Protein AF-A0A971MTK8-F1 (afdb_monomer_lite)

Radius of gyration: 24.37 Å; chains: 1; bounding box: 61×50×58 Å

Sequence (197 aa):
MFGLDNLFRSRAPSGQEVAGELHKILGDKPFEPPEWLNFDFESFLALTRDPVLIIMIIALLLGVYLLFKRLAPYLRYESSRSDHYSKAALKSSALASCNITKLFNLALDQAGTGEFGQAIILLHKATVEYITTKVITSSAGKKYSNNDFKRKLKPESDLYHPFILIARYAEIAGFSNITLSQWEFDKALDAFKTHFL

Secondary structure (DSSP, 8-state):
---GGGS---PPPPHHHHHHHHHHHH-S------GGG---HHHHHHHTTSHHHHHHHHHHHHHHHHHHHHHTTTS----------SSHHHHHHHHHHHHHHHHHHHHHHHHHTT-HHHHHHHHHHHHHHHIIIIIS---TT----HHHHHHHS-TTSTTHHHHHHHHHHHHHHHH-SPPPPHHHHHHHHHHHHHHH-

Foldseek 3Di:
DDDPPPPPPPDDDDPVNVVVVVCVVVDPDPPPPPPVVPPPVVVVVVQVVDVVSVVVVVVVVVVVVVVCVVCVVVVDDDDDDDDDPPPVLVVVLVVLVVVLVVLQVVLVVCVVVVNLLVSLLSLLVSLVSQCCNPPDVDDPPDDDDLVNVLVSQDPPHPSNVLNCLSVVSNCCSPPHPDDDGPVSSVSNSVSSVVPRD

pLDDT: mean 71.22, std 18.42, range [31.98, 96.31]

Structure (mmCIF, N/CA/C/O backbone):
data_AF-A0A971MTK8-F1
#
_entry.id   AF-A0A971MTK8-F1
#
loop_
_atom_site.group_PDB
_atom_site.id
_atom_site.type_symbol
_atom_site.label_atom_id
_atom_site.label_alt_id
_atom_site.label_comp_id
_atom_site.label_asym_id
_atom_site.label_entity_id
_atom_site.label_seq_id
_atom_site.pdbx_PDB_ins_code
_atom_site.Cartn_x
_atom_site.Cartn_y
_atom_site.Cartn_z
_atom_site.occupancy
_atom_site.B_iso_or_equiv
_atom_site.auth_seq_id
_atom_site.auth_comp_id
_atom_site.auth_asym_id
_atom_site.auth_atom_id
_atom_site.pdbx_PDB_model_num
ATOM 1 N N . MET A 1 1 ? 13.302 25.331 17.166 1.00 37.16 1 MET A N 1
ATOM 2 C CA . MET A 1 1 ? 13.413 25.277 15.695 1.00 37.16 1 MET A CA 1
ATOM 3 C C . MET A 1 1 ? 14.713 24.543 15.379 1.00 37.16 1 MET A C 1
ATOM 5 O O . MET A 1 1 ? 15.750 25.171 15.245 1.00 37.16 1 MET A O 1
ATOM 9 N N . PHE A 1 2 ? 14.690 23.208 15.432 1.00 34.69 2 PHE A N 1
ATOM 10 C CA . PHE A 1 2 ? 15.858 22.363 15.158 1.00 34.69 2 PHE A CA 1
ATOM 11 C C . PHE A 1 2 ? 15.625 21.661 13.823 1.00 34.69 2 PHE A C 1
ATOM 13 O O . PHE A 1 2 ? 14.566 21.072 13.615 1.00 34.69 2 PHE A O 1
ATOM 20 N N . GLY A 1 3 ? 16.581 21.826 12.909 1.00 33.38 3 GLY A N 1
ATOM 21 C CA . GLY A 1 3 ? 16.474 21.434 11.510 1.00 33.38 3 GLY A CA 1
ATOM 22 C C . GLY A 1 3 ? 16.278 19.933 11.330 1.00 33.38 3 GLY A C 1
ATOM 23 O O . GLY A 1 3 ? 17.130 19.131 11.709 1.00 33.38 3 GLY A O 1
ATOM 24 N N . LEU A 1 4 ? 15.163 19.581 10.691 1.00 39.69 4 LEU A N 1
ATOM 25 C CA . LEU A 1 4 ? 14.856 18.241 10.181 1.00 39.69 4 LEU A CA 1
ATOM 26 C C . LEU A 1 4 ? 15.673 17.884 8.922 1.00 39.69 4 LEU A C 1
ATOM 28 O O . LEU A 1 4 ? 15.582 16.764 8.424 1.00 39.69 4 LEU A O 1
ATOM 32 N N . ASP A 1 5 ? 16.510 18.801 8.436 1.00 39.50 5 ASP A N 1
ATOM 33 C CA . ASP A 1 5 ? 17.175 18.694 7.133 1.00 39.50 5 ASP A CA 1
ATOM 34 C C . ASP A 1 5 ? 18.378 17.733 7.114 1.00 39.50 5 ASP A C 1
ATOM 36 O O . ASP A 1 5 ? 18.834 17.334 6.043 1.00 39.50 5 ASP A O 1
ATOM 40 N N . ASN A 1 6 ? 18.874 17.303 8.280 1.00 39.44 6 ASN A N 1
ATOM 41 C CA . ASN A 1 6 ? 20.102 16.501 8.379 1.00 39.44 6 ASN A CA 1
ATOM 42 C C . ASN A 1 6 ? 19.896 15.009 8.685 1.00 39.44 6 ASN A C 1
ATOM 44 O O . ASN A 1 6 ? 20.867 14.257 8.657 1.00 39.44 6 ASN A O 1
ATOM 48 N N . LEU A 1 7 ? 18.667 14.546 8.935 1.00 44.44 7 LEU A N 1
ATOM 49 C CA . LEU A 1 7 ? 18.421 13.144 9.317 1.00 44.44 7 LEU A CA 1
ATOM 50 C C . LEU A 1 7 ? 18.159 12.196 8.133 1.00 44.44 7 LEU A C 1
ATOM 52 O O . LEU A 1 7 ? 18.100 10.985 8.330 1.00 44.44 7 LEU A O 1
ATOM 56 N N . PHE A 1 8 ? 18.028 12.712 6.903 1.00 48.62 8 PHE A N 1
ATOM 57 C CA . PHE A 1 8 ? 17.538 11.917 5.763 1.00 48.62 8 PHE A CA 1
ATOM 58 C C . PHE A 1 8 ? 18.373 11.990 4.479 1.00 48.62 8 PHE A C 1
ATOM 60 O O . PHE A 1 8 ? 17.937 11.510 3.434 1.00 48.62 8 PHE A O 1
ATOM 67 N N . ARG A 1 9 ? 19.612 12.490 4.541 1.00 40.06 9 ARG A N 1
ATOM 68 C CA . ARG A 1 9 ? 20.610 12.196 3.500 1.00 40.06 9 ARG A CA 1
ATOM 69 C C . ARG A 1 9 ? 21.312 10.878 3.824 1.00 40.06 9 ARG A C 1
ATOM 71 O O . ARG A 1 9 ? 22.482 10.866 4.191 1.00 40.06 9 ARG A O 1
ATOM 78 N N . SER A 1 10 ? 20.617 9.752 3.658 1.00 53.34 10 SER A N 1
ATOM 79 C CA . SER A 1 10 ? 21.324 8.481 3.485 1.00 53.34 10 SER A CA 1
ATOM 80 C C . SER A 1 10 ? 22.010 8.543 2.122 1.00 53.34 10 SER A C 1
ATOM 82 O O . SER A 1 10 ? 21.358 8.427 1.081 1.00 53.34 10 SER A O 1
ATOM 84 N N . ARG A 1 11 ? 23.314 8.830 2.125 1.00 53.91 11 ARG A N 1
ATOM 85 C CA . ARG A 1 11 ? 24.176 8.712 0.947 1.00 53.91 11 ARG A CA 1
ATOM 86 C C . ARG A 1 11 ? 23.908 7.343 0.313 1.00 53.91 11 ARG A C 1
ATOM 88 O O . ARG A 1 11 ? 23.812 6.357 1.040 1.00 53.91 11 ARG A O 1
ATOM 95 N N . ALA A 1 12 ? 23.730 7.293 -1.009 1.00 54.22 12 ALA A N 1
ATOM 96 C CA . ALA A 1 12 ? 23.629 6.014 -1.705 1.00 54.22 12 ALA A CA 1
ATOM 97 C C . ALA A 1 12 ? 24.837 5.154 -1.295 1.00 54.22 12 ALA A C 1
ATOM 99 O O . ALA A 1 12 ? 25.953 5.693 -1.300 1.00 54.22 12 ALA A O 1
ATOM 100 N N . PRO A 1 13 ? 24.625 3.890 -0.888 1.00 57.06 13 PRO A N 1
ATOM 101 C CA . PRO A 1 13 ? 25.708 3.068 -0.388 1.00 57.06 13 PRO A CA 1
ATOM 102 C C . PRO A 1 13 ? 26.775 2.952 -1.469 1.00 57.06 13 PRO A C 1
ATOM 104 O O . PRO A 1 13 ? 26.485 2.746 -2.651 1.00 57.06 13 PRO A O 1
ATOM 107 N N . SER A 1 14 ? 28.018 3.158 -1.065 1.00 64.94 14 SER A N 1
ATOM 108 C CA . SER A 1 14 ? 29.159 2.994 -1.951 1.00 64.94 14 SER A CA 1
ATOM 109 C C . SER A 1 14 ? 29.284 1.527 -2.369 1.00 64.94 14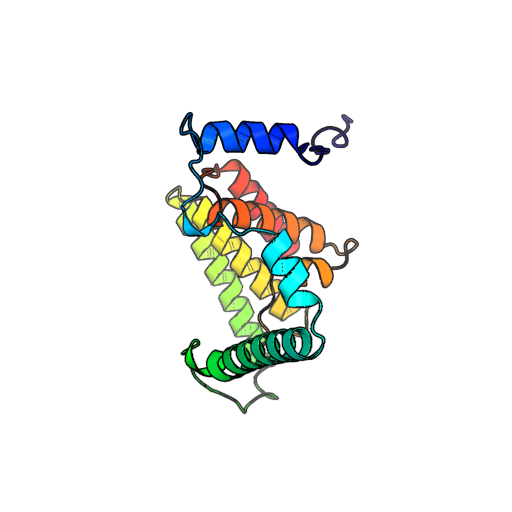 SER A C 1
ATOM 111 O O . SER A 1 14 ? 28.877 0.621 -1.640 1.00 64.94 14 SER A O 1
ATOM 113 N N . GLY A 1 15 ? 29.891 1.265 -3.529 1.00 59.12 15 GLY A N 1
ATOM 114 C CA . GLY A 1 15 ? 30.122 -0.113 -3.982 1.00 59.12 15 GLY A CA 1
ATOM 115 C C . GLY A 1 15 ? 30.890 -0.968 -2.962 1.00 59.12 15 GLY A C 1
ATOM 116 O O . GLY A 1 15 ? 30.685 -2.174 -2.903 1.00 59.12 15 GLY A O 1
ATOM 117 N N . GLN A 1 16 ? 31.707 -0.342 -2.108 1.00 60.03 16 GLN A N 1
ATOM 118 C CA . GLN A 1 16 ? 32.425 -1.008 -1.019 1.00 60.03 16 GLN A CA 1
ATOM 119 C C . GLN A 1 16 ? 31.511 -1.414 0.147 1.00 60.03 16 GLN A C 1
ATOM 121 O O . GLN A 1 16 ? 31.683 -2.498 0.696 1.00 60.03 16 GLN A O 1
ATOM 126 N N . GLU A 1 17 ? 30.515 -0.597 0.501 1.00 68.56 17 GLU A N 1
ATOM 127 C CA . GLU A 1 17 ? 29.524 -0.942 1.535 1.00 68.56 17 GLU A CA 1
ATOM 128 C C . GLU A 1 17 ? 28.622 -2.092 1.074 1.00 68.56 17 GLU A C 1
ATOM 130 O O . GLU A 1 17 ? 28.343 -3.007 1.845 1.00 68.56 17 GLU A O 1
ATOM 135 N N . VAL A 1 18 ? 28.239 -2.094 -0.207 1.00 67.19 18 VAL A N 1
ATOM 136 C CA . VAL A 1 18 ? 27.478 -3.196 -0.815 1.00 67.19 18 VAL A CA 1
ATOM 137 C C . VAL A 1 18 ? 28.310 -4.478 -0.852 1.00 67.19 18 VAL A C 1
ATOM 139 O O . VAL A 1 18 ? 27.803 -5.542 -0.506 1.00 67.19 18 VAL A O 1
ATOM 142 N N . ALA A 1 19 ? 29.593 -4.388 -1.218 1.00 62.72 19 ALA A N 1
ATOM 143 C CA . ALA A 1 19 ? 30.498 -5.534 -1.222 1.00 62.72 19 ALA A CA 1
ATOM 144 C C . ALA A 1 19 ? 30.707 -6.113 0.187 1.00 62.72 19 ALA A C 1
ATOM 146 O O . ALA A 1 19 ? 30.700 -7.330 0.347 1.00 62.72 19 ALA A O 1
ATOM 147 N N . GLY A 1 20 ? 30.835 -5.263 1.212 1.00 68.56 20 GLY A N 1
ATOM 148 C CA . GLY A 1 20 ? 30.977 -5.696 2.604 1.00 68.56 20 GLY A CA 1
ATOM 149 C C . GLY A 1 20 ? 29.724 -6.375 3.164 1.00 68.56 20 GLY A C 1
ATOM 150 O O . GLY A 1 20 ? 29.830 -7.398 3.837 1.00 68.56 20 GLY A O 1
ATOM 151 N N . GLU A 1 21 ? 28.533 -5.855 2.856 1.00 65.25 21 GLU A N 1
ATOM 1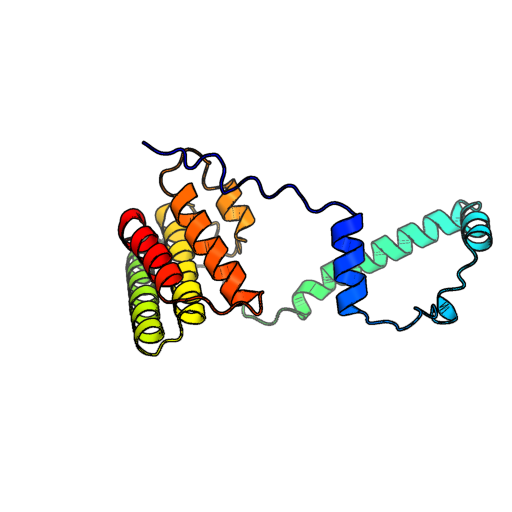52 C CA . GLU A 1 21 ? 27.264 -6.503 3.224 1.00 65.25 21 GLU A CA 1
ATOM 153 C C . GLU A 1 21 ? 27.052 -7.819 2.462 1.00 65.25 21 GLU A C 1
ATOM 155 O O . GLU A 1 21 ? 26.665 -8.820 3.063 1.00 65.25 21 GLU A O 1
ATOM 160 N N . LEU A 1 22 ? 27.400 -7.876 1.172 1.00 61.03 22 LEU A N 1
ATOM 161 C CA . LEU A 1 22 ? 27.395 -9.126 0.405 1.00 61.03 22 LEU A CA 1
ATOM 162 C C . LEU A 1 22 ? 28.342 -10.164 1.015 1.00 61.03 22 LEU A C 1
ATOM 164 O O . LEU A 1 22 ? 27.958 -11.321 1.160 1.00 61.03 22 LEU A O 1
ATOM 168 N N . HIS A 1 23 ? 29.540 -9.757 1.438 1.00 65.12 23 HIS A N 1
ATOM 169 C CA . HIS A 1 23 ? 30.513 -10.653 2.065 1.00 65.12 23 HIS A CA 1
ATOM 170 C C . HIS A 1 23 ? 30.018 -11.211 3.411 1.00 65.12 23 HIS A C 1
ATOM 172 O O . HIS A 1 23 ? 30.275 -12.371 3.730 1.00 65.12 23 HIS A O 1
ATOM 178 N N . LYS A 1 24 ? 29.256 -10.421 4.183 1.00 70.44 24 LYS A N 1
ATOM 179 C CA . LYS A 1 24 ? 28.576 -10.899 5.400 1.00 70.44 24 LYS A CA 1
ATOM 180 C C . LYS A 1 24 ? 27.459 -11.899 5.095 1.00 70.44 24 LYS A C 1
ATOM 182 O O . LYS A 1 24 ? 27.283 -12.846 5.854 1.00 70.44 24 LYS A O 1
ATOM 187 N N . ILE A 1 25 ? 26.702 -11.685 4.015 1.00 64.88 25 ILE A N 1
ATOM 188 C CA . ILE A 1 25 ? 25.579 -12.550 3.612 1.00 64.88 25 ILE A CA 1
ATOM 189 C C . ILE A 1 25 ? 26.079 -13.884 3.043 1.00 64.88 25 ILE A C 1
ATOM 191 O O . ILE A 1 25 ? 25.483 -14.927 3.303 1.00 64.88 25 ILE A O 1
ATOM 195 N N . LEU A 1 26 ? 27.163 -13.859 2.266 1.00 59.50 26 LEU A N 1
ATOM 196 C CA . LEU A 1 26 ? 27.721 -15.045 1.613 1.00 59.50 26 LEU A CA 1
ATOM 197 C C . LEU A 1 26 ? 28.562 -15.918 2.558 1.00 59.50 26 LEU A C 1
ATOM 199 O O . LEU A 1 26 ? 28.712 -17.114 2.290 1.00 59.50 26 LEU A O 1
ATOM 203 N N . GLY A 1 27 ? 29.056 -15.359 3.671 1.00 56.03 27 GLY A N 1
ATOM 204 C CA . GLY A 1 27 ? 30.033 -16.024 4.536 1.00 56.03 27 GLY A CA 1
ATOM 205 C C . GLY A 1 27 ? 31.334 -16.325 3.781 1.00 56.03 27 GLY A C 1
ATOM 206 O O . GLY A 1 27 ? 31.398 -16.175 2.564 1.00 56.03 27 GLY A O 1
ATOM 207 N N . ASP A 1 28 ? 32.384 -16.758 4.481 1.00 61.53 28 ASP A N 1
ATOM 208 C CA . ASP A 1 28 ? 33.689 -17.113 3.889 1.00 61.53 28 ASP A CA 1
ATOM 209 C C . ASP A 1 28 ? 33.632 -18.404 3.044 1.00 61.53 28 ASP A C 1
ATOM 211 O O . ASP A 1 28 ? 34.398 -19.347 3.238 1.00 61.53 28 ASP A O 1
ATOM 215 N N . LYS A 1 29 ? 32.693 -18.491 2.103 1.00 54.88 29 LYS A N 1
ATOM 216 C CA . LYS A 1 29 ? 32.725 -19.483 1.041 1.00 54.88 29 LYS A CA 1
ATOM 217 C C . LYS A 1 29 ? 33.410 -18.836 -0.154 1.00 54.88 29 LYS A C 1
ATOM 219 O O . LYS A 1 29 ? 32.835 -17.907 -0.727 1.00 54.88 29 LYS A O 1
ATOM 224 N N . PRO A 1 30 ? 34.615 -19.290 -0.548 1.00 54.94 30 PRO A N 1
ATOM 225 C CA . PRO A 1 30 ? 35.162 -18.887 -1.830 1.00 54.94 30 PRO A CA 1
ATOM 226 C C . PRO A 1 30 ? 34.121 -19.240 -2.893 1.00 54.94 30 PRO A C 1
ATOM 228 O O . PRO A 1 30 ? 33.641 -20.372 -2.961 1.00 54.94 30 PRO A O 1
ATOM 231 N N . PHE A 1 31 ? 33.696 -18.238 -3.659 1.00 56.56 31 PHE A N 1
ATOM 232 C CA . PHE A 1 31 ? 32.834 -18.458 -4.807 1.00 56.56 31 PHE A CA 1
ATOM 233 C C . PHE A 1 31 ? 33.645 -19.263 -5.819 1.00 56.56 31 PHE A C 1
ATOM 235 O O . PHE A 1 31 ? 34.480 -18.709 -6.529 1.00 56.56 31 PHE A O 1
ATOM 242 N N . GLU A 1 32 ? 33.441 -20.576 -5.838 1.00 55.41 32 GLU A N 1
ATOM 243 C CA . GLU A 1 32 ? 33.884 -21.425 -6.933 1.00 55.41 32 GLU A CA 1
ATOM 244 C C . GLU A 1 32 ? 32.865 -21.239 -8.063 1.00 55.41 32 GLU A C 1
ATOM 246 O O . GLU A 1 32 ? 31.720 -21.691 -7.928 1.00 55.41 32 GLU A O 1
ATOM 251 N N . PRO A 1 33 ? 33.207 -20.503 -9.140 1.00 57.06 33 PRO A N 1
ATOM 252 C CA . PRO A 1 33 ? 32.306 -20.374 -10.269 1.00 57.06 33 PRO A CA 1
ATOM 253 C C . PRO A 1 33 ? 32.023 -21.783 -10.797 1.00 57.06 33 PRO A C 1
ATOM 255 O O . PRO A 1 33 ? 32.957 -22.557 -11.014 1.00 57.06 33 PRO A O 1
ATOM 258 N N . PRO A 1 34 ? 30.751 -22.154 -10.989 1.00 59.78 34 PRO A N 1
ATOM 259 C CA . PRO A 1 34 ? 30.433 -23.470 -11.510 1.00 59.78 34 PRO A CA 1
ATOM 260 C C . PRO A 1 34 ? 31.022 -23.618 -12.921 1.00 59.78 34 PRO A C 1
ATOM 262 O O . PRO A 1 34 ? 31.053 -22.649 -13.675 1.00 59.78 34 PRO A O 1
ATOM 265 N N . GLU A 1 35 ? 31.484 -24.817 -13.290 1.00 56.84 35 GLU A N 1
ATOM 266 C CA . GLU A 1 35 ? 32.294 -25.067 -14.503 1.00 56.84 35 GLU A CA 1
ATOM 267 C C . GLU A 1 35 ? 31.682 -24.533 -15.814 1.00 56.84 35 GLU A C 1
ATOM 269 O O . GLU A 1 35 ? 32.407 -24.210 -16.751 1.00 56.84 35 GLU A O 1
ATOM 274 N N . TRP A 1 36 ? 30.357 -24.367 -15.880 1.00 59.97 36 TRP A N 1
ATOM 275 C CA . TRP A 1 36 ? 29.647 -23.771 -17.020 1.00 59.97 36 TRP A CA 1
ATOM 276 C C . TRP A 1 36 ? 29.855 -22.254 -17.180 1.00 59.97 36 TRP A C 1
ATOM 278 O O . TRP A 1 36 ? 29.488 -21.692 -18.210 1.00 59.97 36 TRP A O 1
ATOM 288 N N . LEU A 1 37 ? 30.427 -21.590 -16.173 1.00 51.03 37 LEU A N 1
ATOM 289 C CA . LEU A 1 37 ? 30.755 -20.163 -16.153 1.00 51.03 37 LEU A CA 1
ATOM 290 C C . LEU A 1 37 ? 32.211 -19.895 -16.578 1.00 51.03 37 LEU A C 1
ATOM 292 O O . LEU A 1 37 ? 32.596 -18.733 -16.694 1.00 51.03 37 LEU A O 1
ATOM 296 N N . ASN A 1 38 ? 32.988 -20.940 -16.912 1.00 55.28 38 ASN A N 1
ATOM 297 C CA . ASN A 1 38 ? 34.232 -20.836 -17.693 1.00 55.28 38 ASN A CA 1
ATOM 298 C C . ASN A 1 38 ? 33.911 -20.512 -19.160 1.00 55.28 38 ASN A C 1
ATOM 300 O O . ASN A 1 38 ? 34.264 -21.230 -20.095 1.00 55.28 38 ASN A O 1
ATOM 304 N N . PHE A 1 39 ? 33.163 -19.434 -19.351 1.00 56.94 39 PHE A N 1
ATOM 305 C CA . PHE A 1 39 ? 32.812 -18.914 -20.649 1.00 56.94 39 PHE A CA 1
ATOM 306 C C . PHE A 1 39 ? 33.991 -18.082 -21.136 1.00 56.94 39 PHE A C 1
ATOM 308 O O . PHE A 1 39 ? 34.242 -16.984 -20.639 1.00 56.94 39 PHE A O 1
ATOM 315 N N . ASP A 1 40 ? 34.746 -18.635 -22.077 1.00 64.12 40 ASP A N 1
ATOM 316 C CA . ASP A 1 40 ? 35.840 -17.919 -22.711 1.00 64.12 40 ASP A CA 1
ATOM 317 C C . ASP A 1 40 ? 35.273 -16.755 -23.537 1.00 64.12 40 ASP A C 1
ATOM 319 O O . ASP A 1 40 ? 34.686 -16.934 -24.609 1.00 64.12 40 ASP A O 1
ATOM 323 N N . PHE A 1 41 ? 35.395 -15.544 -22.993 1.00 58.66 4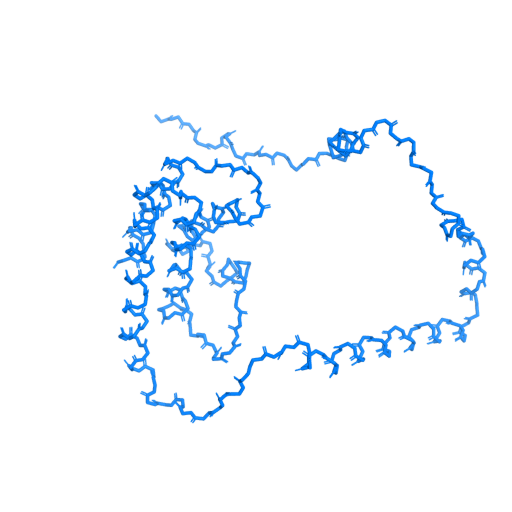1 PHE A N 1
ATOM 324 C CA . PHE A 1 41 ? 34.857 -14.329 -23.598 1.00 58.66 41 PHE A CA 1
ATOM 325 C C . PHE A 1 41 ? 35.487 -14.057 -24.973 1.00 58.66 41 PHE A C 1
ATOM 327 O O . PHE A 1 41 ? 34.833 -13.484 -25.844 1.00 58.66 41 PHE A O 1
ATOM 334 N N . GLU A 1 42 ? 36.712 -14.538 -25.203 1.00 64.56 42 GLU A N 1
ATOM 335 C CA . GLU A 1 42 ? 37.382 -14.479 -26.505 1.00 64.56 42 GLU A CA 1
ATOM 336 C C . GLU A 1 42 ? 36.697 -15.388 -27.533 1.00 64.56 42 GLU A C 1
ATOM 338 O O . GLU A 1 42 ? 36.417 -14.957 -28.653 1.00 64.56 42 GLU A O 1
ATOM 343 N N . SER A 1 43 ? 36.316 -16.608 -27.143 1.00 63.41 43 SER A N 1
ATOM 344 C CA . SER A 1 43 ? 35.513 -17.509 -27.980 1.00 63.41 43 SER A CA 1
ATOM 345 C C . SER A 1 43 ? 34.133 -16.924 -28.313 1.00 63.41 43 SER A C 1
ATOM 347 O O . SER A 1 43 ? 33.653 -17.063 -29.440 1.00 63.41 43 SER A O 1
ATOM 349 N N . PHE A 1 44 ? 33.503 -16.210 -27.375 1.00 62.62 44 PHE A N 1
ATOM 350 C CA . PHE A 1 44 ? 32.245 -15.497 -27.624 1.00 62.62 44 PHE A CA 1
ATOM 351 C C . PHE A 1 44 ? 32.414 -14.320 -28.588 1.00 62.62 44 PHE A C 1
ATOM 353 O O . PHE A 1 44 ? 31.648 -14.191 -29.543 1.00 62.62 44 PHE A O 1
ATOM 360 N N . LEU A 1 45 ? 33.442 -13.490 -28.392 1.00 62.25 45 LEU A N 1
ATOM 361 C CA . LEU A 1 45 ? 33.743 -12.373 -29.286 1.00 62.25 45 LEU A CA 1
ATOM 362 C C . LEU A 1 45 ? 34.102 -12.855 -30.698 1.00 62.25 45 LEU A C 1
ATOM 364 O O . LEU A 1 45 ? 33.654 -12.260 -31.682 1.00 62.25 45 LEU A O 1
ATOM 368 N N . ALA A 1 46 ? 34.831 -13.967 -30.813 1.00 63.31 46 ALA A N 1
ATOM 369 C CA . ALA A 1 46 ? 35.114 -14.619 -32.087 1.00 63.31 46 ALA A CA 1
ATOM 370 C C . ALA A 1 46 ? 33.834 -15.117 -32.781 1.00 63.31 46 ALA A C 1
ATOM 372 O O . ALA A 1 46 ? 33.677 -14.912 -33.984 1.00 63.31 46 ALA A O 1
ATOM 373 N N . LEU A 1 47 ? 32.884 -15.682 -32.026 1.00 56.81 47 LEU A N 1
ATOM 374 C CA . LEU A 1 47 ? 31.580 -16.125 -32.535 1.00 56.81 47 LEU A CA 1
ATOM 375 C C . LEU A 1 47 ? 30.708 -14.947 -33.013 1.00 56.81 47 LEU A C 1
ATOM 377 O O . LEU A 1 47 ? 29.944 -15.083 -33.965 1.00 56.81 47 LEU A O 1
ATOM 381 N N . THR A 1 48 ? 30.856 -13.767 -32.402 1.00 58.59 48 THR A N 1
ATOM 382 C CA . THR A 1 48 ? 30.156 -12.536 -32.816 1.00 58.59 48 THR A CA 1
ATOM 383 C C . THR A 1 48 ? 30.793 -11.799 -33.997 1.00 58.59 48 THR A C 1
ATOM 385 O O . THR A 1 48 ? 30.255 -10.785 -34.426 1.00 58.59 48 THR A O 1
ATOM 388 N N . ARG A 1 49 ? 31.912 -12.269 -34.568 1.00 64.12 49 ARG A N 1
ATOM 389 C CA . ARG A 1 49 ? 32.469 -11.659 -35.795 1.00 64.12 49 ARG A CA 1
ATOM 390 C C . ARG A 1 49 ? 31.699 -12.026 -37.059 1.00 64.12 49 ARG A C 1
ATOM 392 O O . ARG A 1 49 ? 31.850 -11.338 -38.067 1.00 64.12 49 ARG A O 1
ATOM 399 N N . ASP A 1 50 ? 30.888 -13.077 -37.013 1.00 73.00 50 ASP A N 1
ATOM 400 C CA . ASP A 1 50 ? 30.033 -13.458 -38.129 1.00 73.00 50 ASP A CA 1
ATOM 401 C C . ASP A 1 50 ? 28.686 -12.706 -38.044 1.00 73.00 50 ASP A C 1
ATOM 403 O O . ASP A 1 50 ? 27.903 -12.931 -37.111 1.00 73.00 50 ASP A O 1
ATOM 407 N N . PRO A 1 51 ? 28.374 -11.815 -39.005 1.00 72.69 51 PRO A N 1
ATOM 408 C CA . PRO A 1 51 ? 27.120 -11.065 -39.010 1.00 72.69 51 PRO A CA 1
ATOM 409 C C . PRO A 1 51 ? 25.879 -11.972 -39.064 1.00 72.69 51 PRO A C 1
ATOM 411 O O . PRO A 1 51 ? 24.819 -11.577 -38.578 1.00 72.69 51 PRO A O 1
ATOM 414 N N . VAL A 1 52 ? 25.991 -13.195 -39.593 1.00 76.06 52 VAL A N 1
ATOM 415 C CA . VAL A 1 52 ? 24.881 -14.159 -39.652 1.00 76.06 52 VAL A CA 1
ATOM 416 C C . VAL A 1 52 ? 24.540 -14.693 -38.259 1.00 76.06 52 VAL A C 1
ATOM 418 O O . VAL A 1 52 ? 23.362 -14.808 -37.910 1.00 76.06 52 VAL A O 1
ATOM 421 N N . LEU A 1 53 ? 25.551 -14.949 -37.426 1.00 72.25 53 LEU A N 1
ATOM 422 C CA . LEU A 1 53 ? 25.372 -15.389 -36.040 1.00 72.25 53 LEU A CA 1
ATOM 423 C C . LEU A 1 53 ? 24.765 -14.289 -35.166 1.00 72.25 53 LEU A C 1
ATOM 425 O O . LEU A 1 53 ? 23.875 -14.572 -34.364 1.00 72.25 53 LEU A O 1
ATOM 429 N N . ILE A 1 54 ? 25.155 -13.027 -35.373 1.00 75.81 54 ILE A N 1
ATOM 430 C CA . ILE A 1 54 ? 24.516 -11.887 -34.696 1.00 75.81 54 ILE A CA 1
ATOM 431 C C . ILE A 1 54 ? 23.022 -11.828 -35.042 1.00 75.81 54 ILE A C 1
ATOM 433 O O . ILE A 1 54 ? 22.183 -11.714 -34.146 1.00 75.81 54 ILE A O 1
ATOM 437 N N . ILE A 1 55 ? 22.670 -11.933 -36.329 1.00 80.12 55 ILE A N 1
ATOM 438 C CA . ILE A 1 55 ? 21.270 -11.898 -36.780 1.00 80.12 55 ILE A CA 1
ATOM 439 C C . ILE A 1 55 ? 20.481 -13.068 -36.183 1.00 80.12 55 ILE A C 1
ATOM 441 O O . ILE A 1 55 ? 19.366 -12.865 -35.706 1.00 80.12 55 ILE A O 1
ATOM 445 N N . MET A 1 56 ? 21.065 -14.267 -36.142 1.00 80.44 56 MET A N 1
ATOM 446 C CA . MET A 1 56 ? 20.471 -15.439 -35.496 1.00 80.44 56 MET A CA 1
ATOM 447 C C . MET A 1 56 ? 20.213 -15.220 -34.002 1.00 80.44 56 MET A C 1
ATOM 449 O O . MET A 1 56 ? 19.121 -15.525 -33.528 1.00 80.44 56 MET A O 1
ATOM 453 N N . ILE A 1 57 ? 21.179 -14.671 -33.259 1.00 80.25 57 ILE A N 1
ATOM 454 C CA . ILE A 1 57 ? 21.035 -14.394 -31.822 1.00 80.25 57 ILE A CA 1
ATOM 455 C C . ILE A 1 57 ? 19.939 -13.349 -31.590 1.00 80.25 57 ILE A C 1
ATOM 457 O O . ILE A 1 57 ? 19.072 -13.545 -30.739 1.00 80.25 57 ILE A O 1
ATOM 461 N N . ILE A 1 58 ? 19.919 -12.269 -32.376 1.00 82.38 58 ILE A N 1
ATOM 462 C CA . ILE A 1 58 ? 18.874 -11.240 -32.286 1.00 82.38 58 ILE A CA 1
ATOM 463 C C . ILE A 1 58 ? 17.501 -11.837 -32.621 1.00 82.38 58 ILE A C 1
ATOM 465 O O . ILE A 1 58 ? 16.537 -11.581 -31.900 1.00 82.38 58 ILE A O 1
ATOM 469 N N . ALA A 1 59 ? 17.401 -12.660 -33.668 1.00 84.06 59 ALA A N 1
ATOM 470 C CA . ALA A 1 59 ? 16.162 -13.327 -34.058 1.00 84.06 59 ALA A CA 1
ATOM 471 C C . ALA A 1 59 ? 15.676 -14.319 -32.991 1.00 84.06 59 ALA A C 1
ATOM 473 O O . ALA A 1 59 ? 14.480 -14.369 -32.706 1.00 84.06 59 ALA A O 1
ATOM 474 N N . LEU A 1 60 ? 16.591 -15.057 -32.356 1.00 86.50 60 LEU A N 1
ATOM 475 C CA . LEU A 1 60 ? 16.294 -15.957 -31.244 1.00 86.50 60 LEU A CA 1
ATOM 476 C C . LEU A 1 60 ? 15.755 -15.173 -30.041 1.00 86.50 60 LEU A C 1
ATOM 478 O O . LEU A 1 60 ? 14.709 -15.521 -29.499 1.00 86.50 60 LEU A O 1
ATOM 482 N N . LEU A 1 61 ? 16.420 -14.079 -29.657 1.00 85.44 61 LEU A N 1
ATOM 483 C CA . LEU A 1 61 ? 16.000 -13.227 -28.542 1.00 85.44 61 LEU A CA 1
ATOM 484 C C . LEU A 1 61 ? 14.648 -12.554 -28.814 1.00 85.44 61 LEU A C 1
ATOM 486 O O . LEU A 1 61 ? 13.786 -12.537 -27.933 1.00 85.44 61 LEU A O 1
ATOM 490 N N . LEU A 1 62 ? 14.417 -12.060 -30.037 1.00 84.62 62 LEU A N 1
ATOM 491 C CA . LEU A 1 62 ? 13.109 -11.541 -30.448 1.00 84.62 62 LEU A CA 1
ATOM 492 C C . LEU A 1 62 ? 12.042 -12.636 -30.436 1.00 84.62 62 LEU A C 1
ATOM 494 O O . LEU A 1 62 ? 10.926 -12.395 -29.981 1.00 84.62 62 LEU A O 1
ATOM 498 N N . GLY A 1 63 ? 12.378 -13.833 -30.916 1.00 82.19 63 GLY A N 1
ATOM 499 C CA . GLY A 1 63 ? 11.495 -14.992 -30.924 1.00 82.19 63 GLY A CA 1
ATOM 500 C C . GLY A 1 63 ? 11.053 -15.362 -29.514 1.00 82.19 63 GLY A C 1
ATOM 501 O O . GLY A 1 63 ? 9.855 -15.441 -29.252 1.00 82.19 63 GLY A O 1
ATOM 502 N N . VAL A 1 64 ? 12.002 -15.486 -28.584 1.00 81.50 64 VAL A N 1
ATOM 503 C CA . VAL A 1 64 ? 11.743 -15.757 -27.164 1.00 81.50 64 VAL A CA 1
ATOM 504 C C . VAL A 1 64 ? 10.907 -14.637 -26.538 1.00 81.50 64 VAL A C 1
ATOM 506 O O . VAL A 1 64 ? 9.896 -14.917 -25.897 1.00 81.50 64 VAL A O 1
ATOM 509 N N . TYR A 1 65 ? 11.250 -13.369 -26.781 1.00 78.75 65 TYR A N 1
ATOM 510 C CA . TYR A 1 65 ? 10.481 -12.222 -26.287 1.00 78.75 65 TYR A CA 1
ATOM 511 C C . TYR A 1 65 ? 9.023 -12.237 -26.776 1.00 78.75 65 TYR A C 1
ATOM 513 O O . TYR A 1 65 ? 8.088 -12.049 -25.991 1.00 78.75 65 TYR A O 1
ATOM 521 N N . LEU A 1 66 ? 8.805 -12.500 -28.067 1.00 76.88 66 LEU A N 1
ATOM 522 C CA . LEU A 1 66 ? 7.469 -12.604 -28.653 1.00 76.88 66 LEU A CA 1
ATOM 523 C C . LEU A 1 66 ? 6.706 -13.825 -28.127 1.00 76.88 66 LEU A C 1
ATOM 525 O O . LEU A 1 66 ? 5.495 -13.732 -27.914 1.00 76.88 66 LEU A O 1
ATOM 529 N N . LEU A 1 67 ? 7.398 -14.938 -27.869 1.00 72.12 67 LEU A N 1
ATOM 530 C CA . LEU A 1 67 ? 6.820 -16.144 -27.281 1.00 72.12 67 LEU A CA 1
ATOM 531 C C . LEU A 1 67 ? 6.338 -15.877 -25.848 1.00 72.12 67 LEU A C 1
ATOM 533 O O . LEU A 1 67 ? 5.182 -16.153 -25.535 1.00 72.12 67 LEU A O 1
ATOM 537 N N . PHE A 1 68 ? 7.159 -15.236 -25.009 1.00 68.12 68 PHE A N 1
ATOM 538 C CA . PHE A 1 68 ? 6.764 -14.807 -23.662 1.00 68.12 68 PHE A CA 1
ATOM 539 C C . PHE A 1 68 ? 5.600 -13.814 -23.692 1.00 68.12 68 PHE A C 1
ATOM 541 O O . PHE A 1 68 ? 4.667 -13.931 -22.900 1.00 68.12 68 PHE A O 1
ATOM 548 N N . LYS A 1 69 ? 5.592 -12.874 -24.643 1.00 63.81 69 LYS A N 1
ATOM 549 C CA . LYS A 1 69 ? 4.485 -11.924 -24.816 1.00 63.81 69 LYS A CA 1
ATOM 550 C C . LYS A 1 69 ? 3.177 -12.615 -25.227 1.00 63.81 69 LYS A C 1
ATOM 552 O O . LYS A 1 69 ? 2.109 -12.180 -24.803 1.00 63.81 69 LYS A O 1
ATOM 557 N N . ARG A 1 70 ? 3.247 -13.688 -26.025 1.00 62.34 70 ARG A N 1
ATOM 558 C CA . ARG A 1 70 ? 2.086 -14.495 -26.448 1.00 62.34 70 ARG A CA 1
ATOM 559 C C . ARG A 1 70 ? 1.638 -15.537 -25.424 1.00 62.34 70 ARG A C 1
ATOM 561 O O . ARG A 1 70 ? 0.470 -15.905 -25.450 1.00 62.34 70 ARG A O 1
ATOM 568 N N . LEU A 1 71 ? 2.522 -15.987 -24.536 1.00 52.75 71 LEU A N 1
ATOM 569 C CA . LEU A 1 71 ? 2.215 -16.923 -23.445 1.00 52.75 71 LEU A CA 1
ATOM 570 C C . LEU A 1 71 ? 1.813 -16.218 -22.140 1.00 52.75 71 LEU A C 1
ATOM 572 O O . LEU A 1 71 ? 1.176 -16.827 -21.283 1.00 52.75 71 LEU A O 1
ATOM 576 N N . ALA A 1 72 ? 2.084 -14.916 -22.012 1.00 46.69 72 ALA A N 1
ATOM 577 C CA . ALA A 1 72 ? 1.601 -14.080 -20.912 1.00 46.69 72 ALA A CA 1
ATOM 578 C C . ALA A 1 72 ? 0.073 -14.135 -20.645 1.00 46.69 72 ALA A C 1
ATOM 580 O O . ALA A 1 72 ? -0.300 -14.008 -19.477 1.00 46.69 72 ALA A O 1
ATOM 581 N N . PRO A 1 73 ? -0.825 -14.354 -21.633 1.00 48.06 73 PRO A N 1
ATOM 582 C CA . PRO A 1 73 ? -2.255 -14.535 -21.375 1.00 48.06 73 PRO A CA 1
ATOM 583 C C . PRO A 1 73 ? -2.593 -15.864 -20.684 1.00 48.06 73 PRO A C 1
ATOM 585 O O . PRO A 1 73 ? -3.641 -15.958 -20.059 1.00 48.06 73 PRO A O 1
ATOM 588 N N . TYR A 1 74 ? -1.727 -16.880 -20.776 1.00 43.16 74 TYR A N 1
ATOM 589 C CA . TYR A 1 74 ? -1.993 -18.229 -20.256 1.00 43.16 74 TYR A CA 1
ATOM 590 C C . TYR A 1 74 ? -1.334 -18.506 -18.898 1.00 43.16 74 TYR A C 1
ATOM 592 O O . TYR A 1 74 ? -1.713 -19.454 -18.219 1.00 43.16 74 TYR A O 1
ATOM 600 N N . LEU A 1 75 ? -0.404 -17.651 -18.456 1.00 44.06 75 LEU A N 1
ATOM 601 C CA . LEU A 1 75 ? 0.163 -17.681 -17.098 1.00 44.06 75 LEU A CA 1
ATOM 602 C C . LEU A 1 75 ? -0.579 -16.770 -16.104 1.00 44.06 75 LEU A C 1
ATOM 604 O O . LEU A 1 75 ? -0.239 -16.730 -14.924 1.00 44.06 75 LEU A O 1
ATOM 608 N N . ARG A 1 76 ? -1.609 -16.044 -16.554 1.00 39.81 76 ARG A N 1
ATOM 609 C CA . ARG A 1 76 ? -2.519 -15.283 -15.690 1.00 39.81 76 ARG A CA 1
ATOM 610 C C . ARG A 1 76 ? -3.944 -15.779 -15.878 1.00 39.81 76 ARG A C 1
ATOM 612 O O . ARG A 1 76 ? -4.737 -15.192 -16.606 1.00 39.81 76 ARG A O 1
ATOM 619 N N . TYR A 1 77 ? -4.256 -16.857 -15.171 1.00 36.50 77 TYR A N 1
ATOM 620 C CA . TYR A 1 77 ? -5.629 -17.153 -14.793 1.00 36.50 77 TYR A CA 1
ATOM 621 C C . TYR A 1 77 ? -6.144 -15.963 -13.968 1.00 36.50 77 TYR A C 1
ATOM 623 O O . TYR A 1 77 ? -5.634 -15.724 -12.880 1.00 36.50 77 TYR A O 1
ATOM 631 N N . GLU A 1 78 ? -7.053 -15.161 -14.528 1.00 31.98 78 GLU A N 1
ATOM 632 C CA . GLU A 1 78 ? -8.254 -14.667 -13.835 1.00 31.98 78 GLU A CA 1
ATOM 633 C C . GLU A 1 78 ? -9.159 -13.853 -14.782 1.00 31.98 78 GLU A C 1
ATOM 635 O O . GLU A 1 78 ? -8.888 -12.712 -15.154 1.00 31.98 78 GLU A O 1
ATOM 640 N N . SER A 1 79 ? -10.234 -14.538 -15.182 1.00 34.91 79 SER A N 1
ATOM 641 C CA . SER A 1 79 ? -11.583 -14.084 -15.549 1.00 34.91 79 SER A CA 1
ATOM 642 C C . SER A 1 79 ? -11.786 -12.677 -16.134 1.00 34.91 79 SER A C 1
ATOM 644 O O . SER A 1 79 ? -11.919 -11.674 -15.435 1.00 34.91 79 SER A O 1
ATOM 646 N N . SER A 1 80 ? -11.996 -12.686 -17.447 1.00 45.28 80 SER A N 1
ATOM 647 C CA . SER A 1 80 ? -13.010 -11.940 -18.203 1.00 45.28 80 SER A CA 1
ATOM 648 C C . SER A 1 80 ? -14.144 -11.265 -17.409 1.00 45.28 80 SER A C 1
ATOM 650 O O . SER A 1 80 ? -14.945 -11.952 -16.770 1.00 45.28 80 SER A O 1
ATOM 652 N N . ARG A 1 81 ? -14.333 -9.954 -17.629 1.00 35.75 81 ARG A N 1
ATOM 653 C CA . ARG A 1 81 ? -15.661 -9.359 -17.885 1.00 35.75 81 ARG A CA 1
ATOM 654 C C . ARG A 1 81 ? -15.531 -7.949 -18.479 1.00 35.75 81 ARG A C 1
ATOM 656 O O . ARG A 1 81 ? -15.214 -6.999 -17.769 1.00 35.75 81 ARG A O 1
ATOM 663 N N . SER A 1 82 ? -15.760 -7.831 -19.786 1.00 43.12 82 SER A N 1
ATOM 664 C CA . SER A 1 82 ? -16.071 -6.561 -20.446 1.00 43.12 82 SER A CA 1
ATOM 665 C C . SER A 1 82 ? -17.577 -6.282 -20.361 1.00 43.12 82 SER A C 1
ATOM 667 O O . SER A 1 82 ? -18.375 -7.191 -20.143 1.00 43.12 82 SER A O 1
ATOM 669 N N . ASP A 1 83 ? -17.917 -5.007 -20.556 1.00 35.50 83 ASP A N 1
ATOM 670 C CA . ASP A 1 83 ? -19.235 -4.488 -20.951 1.00 35.50 83 ASP A CA 1
ATOM 671 C C . ASP A 1 83 ? -20.261 -4.203 -19.842 1.00 35.50 83 ASP A C 1
ATOM 673 O O . ASP A 1 83 ? -21.223 -4.936 -19.662 1.00 35.50 83 ASP A O 1
ATOM 677 N N . HIS A 1 84 ? -20.090 -3.070 -19.135 1.00 32.81 84 HIS A N 1
ATOM 678 C CA . HIS A 1 84 ? -21.192 -2.217 -18.628 1.00 32.81 84 HIS A CA 1
ATOM 679 C C . HIS A 1 84 ? -20.661 -0.897 -18.007 1.00 32.81 84 HIS A C 1
ATOM 681 O O . HIS A 1 84 ? -20.745 -0.676 -16.800 1.00 32.81 84 HIS A O 1
ATOM 687 N N . TYR A 1 85 ? -20.084 0.012 -18.808 1.00 42.25 85 TYR A N 1
ATOM 688 C CA . TYR A 1 85 ? -19.260 1.111 -18.260 1.00 42.25 85 TYR A CA 1
ATOM 689 C C . TYR A 1 85 ? -19.888 2.503 -18.059 1.00 42.25 85 TYR A C 1
ATOM 691 O O . TYR A 1 85 ? -19.215 3.353 -17.488 1.00 42.25 85 TYR A O 1
ATOM 699 N N . SER A 1 86 ? -21.151 2.780 -18.401 1.00 39.44 86 SER A N 1
ATOM 700 C CA . SER A 1 86 ? -21.684 4.155 -18.228 1.00 39.44 86 SER A CA 1
ATOM 701 C C . SER A 1 86 ? -22.624 4.370 -17.032 1.00 39.44 86 SER A C 1
ATOM 703 O O . SER A 1 86 ? -22.763 5.500 -16.575 1.00 39.44 86 SER A O 1
ATOM 705 N N . LYS A 1 87 ? -23.210 3.315 -16.443 1.00 35.91 87 LYS A N 1
ATOM 706 C CA . LYS A 1 87 ? -24.027 3.410 -15.205 1.00 35.91 87 LYS A CA 1
ATOM 707 C C . LYS A 1 87 ? -23.298 2.957 -13.929 1.00 35.91 87 LYS A C 1
ATOM 709 O O . LYS A 1 87 ? -23.815 3.143 -12.830 1.00 35.91 87 LYS A O 1
ATOM 714 N N . ALA A 1 88 ? -22.094 2.395 -14.053 1.00 42.19 88 ALA A N 1
ATOM 715 C CA . ALA A 1 88 ? -21.320 1.861 -12.930 1.00 42.19 88 ALA A CA 1
ATOM 716 C C . ALA A 1 88 ? -20.588 2.937 -12.104 1.00 42.19 88 ALA A C 1
ATOM 718 O O . ALA A 1 88 ? -20.337 2.707 -10.927 1.00 42.19 88 ALA A O 1
ATOM 719 N N . ALA A 1 89 ? -20.302 4.115 -12.670 1.00 44.62 89 ALA A N 1
ATOM 720 C CA . ALA A 1 89 ? -19.469 5.142 -12.028 1.00 44.62 89 ALA A CA 1
ATOM 721 C C . ALA A 1 89 ? -20.085 5.772 -10.756 1.00 44.62 89 ALA A C 1
ATOM 723 O O . ALA A 1 89 ? -19.363 6.194 -9.856 1.00 44.62 89 ALA A O 1
ATOM 724 N N . LEU A 1 90 ? -21.419 5.808 -10.646 1.00 37.41 90 LEU A N 1
ATOM 725 C CA . LEU A 1 90 ? -22.122 6.327 -9.460 1.00 37.41 90 LEU A CA 1
ATOM 726 C C . LEU A 1 90 ? -22.333 5.255 -8.379 1.00 37.41 90 LEU A C 1
ATOM 728 O O . LEU A 1 90 ? -22.299 5.566 -7.193 1.00 37.41 90 LEU A O 1
ATOM 732 N N . LYS A 1 91 ? -22.498 3.982 -8.766 1.00 34.62 91 LYS A N 1
ATOM 733 C CA . LYS A 1 91 ? -22.591 2.859 -7.815 1.00 34.62 91 LYS A CA 1
ATOM 734 C C . LYS A 1 91 ? -21.207 2.435 -7.303 1.00 34.62 91 LYS A C 1
ATOM 736 O O . LYS A 1 91 ? -21.097 1.961 -6.174 1.00 34.62 91 LYS A O 1
ATOM 741 N N . SER A 1 92 ? -20.150 2.652 -8.093 1.00 46.84 92 SER A N 1
ATOM 742 C CA . SER A 1 92 ? -18.767 2.373 -7.703 1.00 46.84 92 SER A CA 1
ATOM 743 C C . SER A 1 92 ? -18.243 3.344 -6.653 1.00 46.84 92 SER A C 1
ATOM 745 O O . SER A 1 92 ? -17.453 2.919 -5.830 1.00 46.84 92 SER A O 1
ATOM 747 N N . SER A 1 93 ? -18.680 4.607 -6.614 1.00 47.72 93 SER A N 1
ATOM 748 C CA . SER A 1 93 ? -18.170 5.577 -5.630 1.00 47.72 93 SER A CA 1
ATOM 749 C C . SER A 1 93 ? -18.669 5.296 -4.207 1.00 47.72 93 SER A C 1
ATOM 751 O O . SER A 1 93 ? -17.892 5.393 -3.258 1.00 47.72 93 SER A O 1
ATOM 753 N N . ALA A 1 94 ? -19.933 4.884 -4.059 1.00 47.81 94 ALA A N 1
ATOM 754 C CA . ALA A 1 94 ? -20.500 4.450 -2.782 1.00 47.81 94 ALA A CA 1
ATOM 755 C C . ALA A 1 94 ? -19.926 3.095 -2.337 1.00 47.81 94 ALA A C 1
ATOM 757 O O . ALA A 1 94 ? -19.590 2.916 -1.167 1.00 47.81 94 ALA A O 1
ATOM 758 N N . LEU A 1 95 ? -19.748 2.154 -3.275 1.00 57.09 95 LEU A N 1
ATOM 759 C CA . LEU A 1 95 ? -19.114 0.865 -2.990 1.00 57.09 95 LEU A CA 1
ATOM 760 C C . LEU A 1 95 ? -17.627 1.022 -2.636 1.00 57.09 95 LEU A C 1
ATOM 762 O O . LEU A 1 95 ? -17.158 0.364 -1.717 1.00 57.09 95 LEU A O 1
ATOM 766 N N . ALA A 1 96 ? -16.906 1.917 -3.309 1.00 57.94 96 ALA A N 1
ATOM 767 C CA . ALA A 1 96 ? -15.501 2.207 -3.041 1.00 57.94 96 ALA A CA 1
ATOM 768 C C . ALA A 1 96 ? -15.315 2.954 -1.717 1.00 57.94 96 ALA A C 1
ATOM 770 O O . ALA A 1 96 ? -14.435 2.599 -0.946 1.00 57.94 96 ALA A O 1
ATOM 771 N N . SER A 1 97 ? -16.184 3.918 -1.387 1.00 59.47 97 SER A N 1
ATOM 772 C CA . SER A 1 97 ? -16.210 4.528 -0.048 1.00 59.47 97 SER A CA 1
ATOM 773 C C . SER A 1 97 ? -16.458 3.473 1.036 1.00 59.47 97 SER A C 1
ATOM 775 O O . SER A 1 97 ? -15.728 3.430 2.022 1.00 59.47 97 SER A O 1
ATOM 777 N N . CYS A 1 98 ? -17.402 2.553 0.810 1.00 59.81 98 CYS A N 1
ATOM 778 C CA . CYS A 1 98 ? -17.633 1.410 1.693 1.00 59.81 98 CYS A CA 1
ATOM 779 C C . CYS A 1 98 ? -16.398 0.491 1.792 1.00 59.81 98 CYS A C 1
ATOM 781 O O . CYS A 1 98 ? -16.116 -0.046 2.861 1.00 59.81 98 CYS A O 1
ATOM 783 N N . ASN A 1 99 ? -15.642 0.326 0.704 1.00 82.19 99 ASN A N 1
ATOM 784 C CA . ASN A 1 99 ? -14.437 -0.500 0.659 1.00 82.19 99 ASN A CA 1
ATOM 785 C C . ASN A 1 99 ? -13.262 0.138 1.424 1.00 82.19 99 ASN A C 1
ATOM 787 O O . ASN A 1 99 ? -12.597 -0.542 2.201 1.00 82.19 99 ASN A O 1
ATOM 791 N N . ILE A 1 100 ? -13.061 1.453 1.284 1.00 88.44 100 ILE A N 1
ATOM 792 C CA . ILE A 1 100 ? -12.031 2.216 2.008 1.00 88.44 100 ILE A CA 1
ATOM 793 C C . ILE A 1 100 ? -12.280 2.137 3.519 1.00 88.44 100 ILE A C 1
ATOM 795 O O . ILE A 1 100 ? -11.376 1.772 4.267 1.00 88.44 100 ILE A O 1
ATOM 799 N N . THR A 1 101 ? -13.513 2.392 3.975 1.00 88.06 101 THR A N 1
ATOM 800 C CA . THR A 1 101 ? -13.860 2.309 5.404 1.00 88.06 101 THR A CA 1
ATOM 801 C C . THR A 1 101 ? -13.705 0.889 5.956 1.00 88.06 101 THR A C 1
ATOM 803 O O . THR A 1 101 ? -13.246 0.713 7.082 1.00 88.06 101 THR A O 1
ATOM 806 N N . LYS A 1 102 ? -14.033 -0.145 5.170 1.00 89.62 102 LYS A N 1
ATOM 807 C CA . LYS A 1 102 ? -13.809 -1.546 5.566 1.00 89.62 102 LYS A CA 1
ATOM 808 C C . LYS A 1 102 ? -12.328 -1.863 5.744 1.00 89.62 102 LYS A C 1
ATOM 810 O O . LYS A 1 102 ? -11.958 -2.431 6.765 1.00 89.62 102 LYS A O 1
ATOM 815 N N . LEU A 1 103 ? -11.491 -1.489 4.776 1.00 90.25 103 LEU A N 1
ATOM 816 C CA . LEU A 1 103 ? -10.042 -1.696 4.849 1.00 90.25 103 LEU A CA 1
ATOM 817 C C . LEU A 1 103 ? -9.428 -0.948 6.035 1.00 90.25 103 LEU A C 1
ATOM 819 O O . LEU A 1 103 ? -8.580 -1.499 6.730 1.00 90.25 103 LEU A O 1
ATOM 823 N N . PHE A 1 104 ? -9.905 0.268 6.301 1.00 91.62 104 PHE A N 1
ATOM 824 C CA . PHE A 1 104 ? -9.503 1.048 7.465 1.00 91.62 104 PHE A CA 1
ATOM 825 C C . PHE A 1 104 ? -9.858 0.350 8.787 1.00 91.62 104 PHE A C 1
ATOM 827 O O . PHE A 1 104 ? -8.996 0.192 9.646 1.00 91.62 104 PHE A O 1
ATOM 834 N N . ASN A 1 105 ? -11.092 -0.135 8.939 1.00 90.75 105 ASN A N 1
ATOM 835 C CA . ASN A 1 105 ? -11.502 -0.841 10.157 1.00 90.75 105 ASN A CA 1
ATOM 836 C C . ASN A 1 105 ? -10.732 -2.154 10.354 1.00 90.75 105 ASN A C 1
ATOM 838 O O . ASN A 1 105 ? -10.342 -2.466 11.474 1.00 90.75 105 ASN A O 1
ATOM 842 N N . LEU A 1 106 ? -10.462 -2.894 9.274 1.00 89.44 106 LEU A N 1
ATOM 843 C CA . LEU A 1 106 ? -9.615 -4.088 9.331 1.00 89.44 106 LEU A CA 1
ATOM 844 C C . LEU A 1 106 ? -8.179 -3.749 9.743 1.00 89.44 106 LEU A C 1
ATOM 846 O O . LEU A 1 106 ? -7.567 -4.504 10.488 1.00 89.44 106 LEU A O 1
ATOM 850 N N . ALA A 1 107 ? -7.637 -2.615 9.290 1.00 88.69 107 ALA A N 1
ATOM 851 C CA . ALA A 1 107 ? -6.316 -2.171 9.721 1.00 88.69 107 ALA A CA 1
ATOM 852 C C . ALA A 1 107 ? -6.273 -1.884 11.230 1.00 88.69 107 ALA A C 1
ATOM 854 O O . ALA A 1 107 ? -5.316 -2.268 11.895 1.00 88.69 107 ALA A O 1
ATOM 855 N N . LEU A 1 108 ? -7.315 -1.248 11.776 1.00 92.12 108 LEU A N 1
ATOM 856 C CA . LEU A 1 108 ? -7.425 -1.006 13.217 1.00 92.12 108 LEU A CA 1
ATOM 857 C C . LEU A 1 108 ? -7.526 -2.309 14.021 1.00 92.12 108 LEU A C 1
ATOM 859 O O . LEU A 1 108 ? -6.894 -2.420 15.066 1.00 92.12 108 LEU A O 1
ATOM 863 N N . ASP A 1 109 ? -8.279 -3.292 13.524 1.00 87.06 109 ASP A N 1
ATOM 864 C CA . ASP A 1 109 ? -8.410 -4.609 14.156 1.00 87.06 109 ASP A CA 1
ATOM 865 C C . ASP A 1 109 ? -7.060 -5.348 14.213 1.00 87.06 109 ASP A C 1
ATOM 867 O O . ASP A 1 109 ? -6.630 -5.778 15.281 1.00 87.06 109 ASP A O 1
ATOM 871 N N . GLN A 1 110 ? -6.320 -5.379 13.096 1.00 84.19 110 GLN A N 1
ATOM 872 C CA . GLN A 1 110 ? -4.973 -5.970 13.035 1.00 84.19 110 GLN A CA 1
ATOM 873 C C . GLN A 1 110 ? -3.971 -5.255 13.952 1.00 84.19 110 GLN A C 1
ATOM 875 O O . GLN A 1 110 ? -3.128 -5.888 14.585 1.00 84.19 110 GLN A O 1
ATOM 880 N N . ALA A 1 111 ? -4.060 -3.930 14.067 1.00 86.88 111 ALA A N 1
ATOM 881 C CA . ALA A 1 111 ? -3.234 -3.196 15.020 1.00 86.88 111 ALA A CA 1
ATOM 882 C C . ALA A 1 111 ? -3.607 -3.526 16.475 1.00 86.88 111 ALA A C 1
ATOM 884 O O . ALA A 1 111 ? -2.723 -3.621 17.323 1.00 86.88 111 ALA A O 1
ATOM 885 N N . GLY A 1 112 ? -4.894 -3.759 16.757 1.00 83.25 112 GLY A N 1
ATOM 886 C CA . GLY A 1 112 ? -5.383 -4.202 18.065 1.00 83.25 112 GLY A CA 1
ATOM 887 C C . GLY A 1 112 ? -4.838 -5.567 18.494 1.00 83.25 112 GLY A C 1
ATOM 888 O O . GLY A 1 112 ? -4.672 -5.806 19.688 1.00 83.25 112 GLY A O 1
ATOM 889 N N . THR A 1 113 ? -4.490 -6.435 17.538 1.00 86.94 113 THR A N 1
ATOM 890 C CA . THR A 1 113 ? -3.828 -7.724 17.799 1.00 86.94 113 THR A CA 1
ATOM 891 C C . THR A 1 113 ? -2.297 -7.635 17.827 1.00 86.94 113 THR A C 1
ATOM 893 O O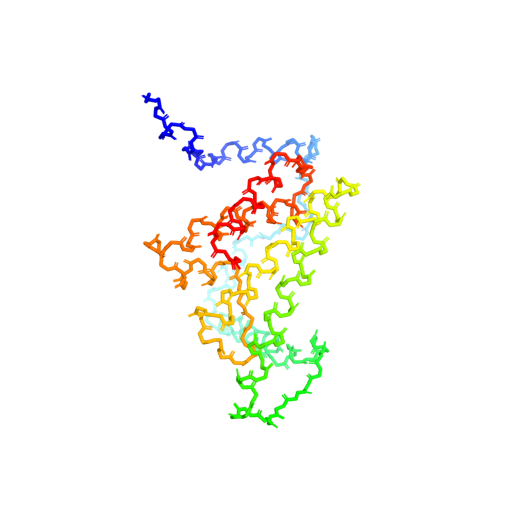 . THR A 1 113 ? -1.641 -8.652 18.031 1.00 86.94 113 THR A O 1
ATOM 896 N N . GLY A 1 114 ? -1.713 -6.445 17.633 1.00 81.19 114 GLY A N 1
ATOM 897 C CA . GLY A 1 114 ? -0.261 -6.222 17.592 1.00 81.19 114 GLY A CA 1
ATOM 898 C C . GLY A 1 114 ? 0.397 -6.481 16.229 1.00 81.19 114 GLY A C 1
ATOM 899 O O . GLY A 1 114 ? 1.613 -6.356 16.100 1.00 81.19 114 GLY A O 1
ATOM 900 N N . GLU A 1 115 ? -0.385 -6.791 15.192 1.00 86.94 115 GLU A N 1
ATOM 901 C CA . GLU A 1 115 ? 0.090 -7.088 13.834 1.00 86.94 115 GLU A CA 1
ATOM 902 C C . GLU A 1 115 ? 0.258 -5.797 13.010 1.00 86.94 115 GLU A C 1
ATOM 904 O O . GLU A 1 115 ? -0.407 -5.560 11.995 1.00 86.94 115 GLU A O 1
ATOM 909 N N . PHE A 1 116 ? 1.166 -4.920 13.450 1.00 88.69 116 PHE A N 1
ATOM 910 C CA . PHE A 1 116 ? 1.344 -3.583 12.865 1.00 88.69 116 PHE A CA 1
ATOM 911 C C . PHE A 1 116 ? 1.758 -3.608 11.389 1.00 88.69 116 PHE A C 1
ATOM 913 O O . PHE A 1 116 ? 1.326 -2.758 10.610 1.00 88.69 116 PHE A O 1
ATOM 920 N N . GLY A 1 117 ? 2.543 -4.603 10.966 1.00 83.00 117 GLY A N 1
ATOM 921 C CA . GLY A 1 117 ? 2.913 -4.762 9.558 1.00 83.00 117 GLY A CA 1
ATOM 922 C C . GLY A 1 117 ? 1.696 -4.996 8.659 1.00 83.00 117 GLY A C 1
ATOM 923 O O . GLY A 1 117 ? 1.534 -4.321 7.639 1.00 83.00 117 GLY A O 1
ATOM 924 N N . GLN A 1 118 ? 0.792 -5.890 9.070 1.00 86.00 118 GLN A N 1
ATOM 925 C CA . GLN A 1 118 ? -0.439 -6.169 8.327 1.00 86.00 118 GLN A CA 1
ATOM 926 C C . GLN A 1 118 ? -1.404 -4.985 8.356 1.00 86.00 118 GLN A C 1
ATOM 928 O O . GLN A 1 118 ? -1.995 -4.640 7.328 1.00 86.00 118 GLN A O 1
ATOM 933 N N . ALA A 1 119 ? -1.508 -4.308 9.500 1.00 85.88 119 ALA A N 1
ATOM 934 C CA . ALA A 1 119 ? -2.303 -3.096 9.639 1.00 85.88 119 ALA A CA 1
ATOM 935 C C . ALA A 1 119 ? -1.858 -1.998 8.653 1.00 85.88 119 ALA A C 1
ATOM 937 O O . ALA A 1 119 ? -2.683 -1.411 7.950 1.00 85.88 119 ALA A O 1
ATOM 938 N N . ILE A 1 120 ? -0.548 -1.770 8.517 1.00 89.06 120 ILE A N 1
ATOM 939 C CA . ILE A 1 120 ? 0.011 -0.783 7.581 1.00 89.06 120 ILE A CA 1
ATOM 940 C C . ILE A 1 120 ? -0.227 -1.190 6.119 1.00 89.06 120 ILE A C 1
ATOM 942 O O . ILE A 1 120 ? -0.569 -0.342 5.292 1.00 89.06 120 ILE A O 1
ATOM 946 N N . ILE A 1 121 ? -0.106 -2.479 5.782 1.00 88.25 121 ILE A N 1
ATOM 947 C CA . ILE A 1 121 ? -0.421 -2.981 4.433 1.00 88.25 121 ILE A CA 1
ATOM 948 C C . ILE A 1 121 ? -1.896 -2.724 4.086 1.00 88.25 121 ILE A C 1
ATOM 950 O O . ILE A 1 121 ? -2.210 -2.339 2.955 1.00 88.25 121 ILE A O 1
ATOM 954 N N . LEU A 1 122 ? -2.809 -2.913 5.042 1.00 89.88 122 LEU A N 1
ATOM 955 C CA . LEU A 1 122 ? -4.235 -2.632 4.863 1.00 89.88 122 LEU A CA 1
ATOM 956 C C . LEU A 1 122 ? -4.515 -1.132 4.708 1.00 89.88 122 LEU A C 1
ATOM 958 O O . LEU A 1 122 ? -5.265 -0.761 3.802 1.00 89.88 122 LEU A O 1
ATOM 962 N N . LEU A 1 123 ? -3.863 -0.272 5.501 1.00 92.00 123 LEU A N 1
ATOM 963 C CA . LEU A 1 123 ? -3.931 1.185 5.321 1.00 92.00 123 LEU A CA 1
ATOM 964 C C . LEU A 1 123 ? -3.461 1.591 3.924 1.00 92.00 123 LEU A C 1
ATOM 966 O O . LEU A 1 123 ? -4.161 2.324 3.233 1.00 92.00 123 LEU A O 1
ATOM 970 N N . HIS A 1 124 ? -2.335 1.050 3.454 1.00 93.25 124 HIS A N 1
ATOM 971 C CA . HIS A 1 124 ? -1.835 1.329 2.110 1.00 93.25 124 HIS A CA 1
ATOM 972 C C . HIS A 1 124 ? -2.821 0.911 1.012 1.00 93.25 124 HIS A C 1
ATOM 974 O O . HIS A 1 124 ? -3.043 1.662 0.060 1.00 93.25 124 HIS A O 1
ATOM 980 N N . LYS A 1 125 ? -3.462 -0.259 1.146 1.00 89.69 125 LYS A N 1
ATOM 981 C CA . LYS A 1 125 ? -4.526 -0.684 0.221 1.00 89.69 125 LYS A CA 1
ATOM 982 C C . LYS A 1 125 ? -5.692 0.307 0.216 1.00 89.69 125 LYS A C 1
ATOM 984 O O . LYS A 1 125 ? -6.172 0.656 -0.860 1.00 89.69 125 LYS A O 1
ATOM 989 N N . ALA A 1 126 ? -6.108 0.794 1.385 1.00 90.31 126 ALA A N 1
ATOM 990 C CA . ALA A 1 126 ? -7.156 1.806 1.496 1.00 90.31 126 ALA A CA 1
ATOM 991 C C . ALA A 1 126 ? -6.745 3.134 0.833 1.00 90.31 126 ALA A C 1
ATOM 993 O O . ALA A 1 126 ? -7.545 3.740 0.121 1.00 90.31 126 ALA A O 1
ATOM 994 N N . THR A 1 127 ? -5.487 3.560 0.993 1.00 91.19 127 THR A N 1
ATOM 995 C CA . THR A 1 127 ? -4.943 4.771 0.356 1.00 91.19 127 THR A CA 1
ATOM 996 C C . THR A 1 127 ? -4.951 4.653 -1.167 1.00 91.19 127 THR A C 1
ATOM 998 O O . THR A 1 127 ? -5.379 5.572 -1.866 1.00 91.19 127 THR A O 1
ATOM 1001 N N . VAL A 1 128 ? -4.519 3.506 -1.697 1.00 89.38 128 VAL A N 1
ATOM 1002 C CA . VAL A 1 128 ? -4.540 3.219 -3.138 1.00 89.38 128 VAL A CA 1
ATOM 1003 C C . VAL A 1 128 ? -5.971 3.235 -3.681 1.00 89.38 128 VAL A C 1
ATOM 1005 O O . VAL A 1 128 ? -6.226 3.855 -4.717 1.00 89.38 128 VAL A O 1
ATOM 1008 N N . GLU A 1 129 ? -6.916 2.611 -2.979 1.00 86.56 129 GLU A N 1
ATOM 1009 C CA . GLU A 1 129 ? -8.336 2.619 -3.349 1.00 86.56 129 GLU A CA 1
ATOM 1010 C C . GLU A 1 129 ? -8.902 4.049 -3.368 1.00 86.56 129 GLU A C 1
ATOM 1012 O O . GLU A 1 129 ? -9.582 4.441 -4.319 1.00 86.56 129 GLU A O 1
ATOM 1017 N N . TYR A 1 130 ? -8.562 4.877 -2.372 1.00 87.81 130 TYR A N 1
ATOM 1018 C CA . TYR A 1 130 ? -8.954 6.287 -2.345 1.00 87.81 130 TYR A CA 1
ATOM 1019 C C . TYR A 1 130 ? -8.427 7.038 -3.570 1.00 87.81 130 TYR A C 1
ATOM 1021 O O . TYR A 1 130 ? -9.202 7.644 -4.311 1.00 87.81 130 TYR A O 1
ATOM 1029 N N . ILE A 1 131 ? -7.119 6.966 -3.829 1.00 87.25 131 ILE A N 1
ATOM 1030 C CA . ILE A 1 131 ? -6.482 7.702 -4.927 1.00 87.25 131 ILE A CA 1
ATOM 1031 C C . ILE A 1 131 ? -7.057 7.261 -6.279 1.00 87.25 131 ILE A C 1
ATOM 1033 O O . ILE A 1 131 ? -7.354 8.098 -7.132 1.00 87.25 131 ILE A O 1
ATOM 1037 N N . THR A 1 132 ? -7.240 5.957 -6.483 1.00 83.69 132 THR A N 1
ATOM 1038 C CA . THR A 1 132 ? -7.779 5.406 -7.739 1.00 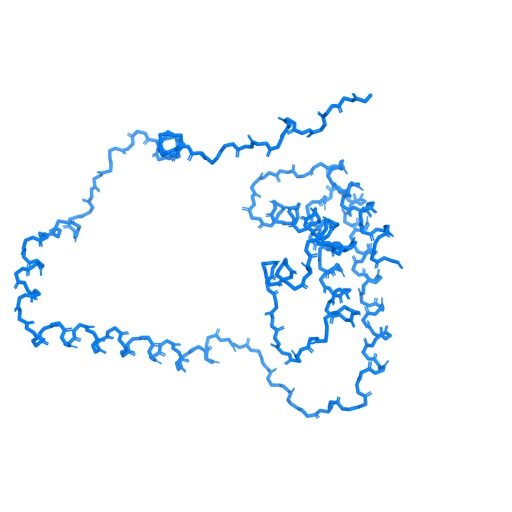83.69 132 THR A CA 1
ATOM 1039 C C . THR A 1 132 ? -9.255 5.710 -7.960 1.00 83.69 132 THR A C 1
ATOM 1041 O O . THR A 1 132 ? -9.687 5.756 -9.108 1.00 83.69 132 THR A O 1
ATOM 1044 N N . THR A 1 133 ? -10.025 5.920 -6.894 1.00 78.88 133 THR A N 1
ATOM 1045 C CA . THR A 1 133 ? -11.457 6.221 -7.000 1.00 78.88 133 THR A CA 1
ATOM 1046 C C . THR A 1 133 ? -11.723 7.724 -7.084 1.00 78.88 133 THR A C 1
ATOM 1048 O O . THR A 1 133 ? -12.641 8.150 -7.784 1.00 78.88 133 THR A O 1
ATOM 1051 N N . LYS A 1 134 ? -10.960 8.538 -6.343 1.00 76.69 134 LYS A N 1
ATOM 1052 C CA . LYS A 1 134 ? -11.256 9.962 -6.113 1.00 76.69 134 LYS A CA 1
ATOM 1053 C C . LYS A 1 134 ? -10.354 10.922 -6.881 1.00 76.69 134 LYS A C 1
ATOM 1055 O O . LYS A 1 134 ? -10.798 12.020 -7.195 1.00 76.69 134 LYS A O 1
ATOM 1060 N N . VAL A 1 135 ? -9.110 10.538 -7.166 1.00 75.38 135 VAL A N 1
ATOM 1061 C CA . VAL A 1 135 ? -8.086 11.462 -7.689 1.00 75.38 135 VAL A CA 1
ATOM 1062 C C . VAL A 1 135 ? -7.717 11.126 -9.128 1.00 75.38 135 VAL A C 1
ATOM 1064 O O . VAL A 1 135 ? -7.681 11.996 -9.993 1.00 75.38 135 VAL A O 1
ATOM 1067 N N . ILE A 1 136 ? -7.440 9.854 -9.405 1.00 72.62 136 ILE A N 1
ATOM 1068 C CA . ILE A 1 136 ? -7.082 9.385 -10.738 1.00 72.62 136 ILE A CA 1
ATOM 1069 C C . ILE A 1 136 ? -8.342 8.805 -11.366 1.00 72.62 136 ILE A C 1
ATOM 1071 O O . ILE A 1 136 ? -8.878 7.830 -10.859 1.00 72.62 136 ILE A O 1
ATOM 1075 N N . THR A 1 137 ? -8.776 9.321 -12.515 1.00 60.91 137 THR A N 1
ATOM 1076 C CA . THR A 1 137 ? -9.699 8.593 -13.395 1.00 60.91 137 THR A CA 1
ATOM 1077 C C . THR A 1 137 ? -8.980 7.353 -13.919 1.00 60.91 137 THR A C 1
ATOM 1079 O O . THR A 1 137 ? -8.302 7.364 -14.948 1.00 60.91 137 THR A O 1
ATOM 1082 N N . SER A 1 138 ? -9.038 6.278 -13.135 1.00 56.12 138 SER A N 1
ATOM 1083 C CA . SER A 1 138 ? -8.437 5.005 -13.491 1.00 56.12 138 SER A CA 1
ATOM 1084 C C . SER A 1 138 ? -9.138 4.466 -14.734 1.00 56.12 138 SER A C 1
ATOM 1086 O O . SER A 1 138 ? -10.340 4.199 -14.719 1.00 56.12 138 SER A O 1
ATOM 1088 N N . SER A 1 139 ? -8.397 4.310 -15.832 1.00 53.50 139 SER A N 1
ATOM 1089 C CA . SER A 1 139 ? -8.856 3.489 -16.948 1.00 53.50 139 SER A CA 1
ATOM 1090 C C . SER A 1 139 ? -9.050 2.072 -16.416 1.00 53.50 139 SER A C 1
ATOM 1092 O O . SER A 1 139 ? -8.101 1.461 -15.917 1.00 53.50 139 SER A O 1
ATOM 1094 N N . ALA A 1 140 ? -10.283 1.578 -16.483 1.00 51.47 140 ALA A N 1
ATOM 1095 C CA . ALA A 1 140 ? -10.647 0.253 -16.010 1.00 51.47 140 ALA A CA 1
ATOM 1096 C C . ALA A 1 140 ? -9.631 -0.818 -16.448 1.00 51.47 140 ALA A C 1
ATOM 1098 O O . ALA A 1 140 ? -9.254 -0.889 -17.616 1.00 51.47 140 ALA A O 1
ATOM 1099 N N . GLY A 1 141 ? -9.173 -1.637 -15.497 1.00 55.62 141 GLY A N 1
ATOM 1100 C CA . GLY A 1 141 ? -8.248 -2.749 -15.749 1.00 55.62 141 GLY A CA 1
ATOM 1101 C C . GLY A 1 141 ? -6.754 -2.407 -15.683 1.00 55.62 141 GLY A C 1
ATOM 1102 O O . GLY A 1 141 ? -5.929 -3.322 -15.691 1.00 55.62 141 GLY A O 1
ATOM 1103 N N . LYS A 1 142 ? -6.364 -1.131 -15.557 1.00 64.69 142 LYS A N 1
ATOM 1104 C CA . LYS A 1 142 ? -4.953 -0.768 -15.367 1.00 64.69 142 LYS A CA 1
ATOM 1105 C C . LYS A 1 142 ? -4.545 -0.928 -13.899 1.00 64.69 142 LYS A C 1
ATOM 1107 O O . LYS A 1 142 ? -5.008 -0.186 -13.037 1.00 64.69 142 LYS A O 1
ATOM 1112 N N . LYS A 1 143 ? -3.651 -1.883 -13.615 1.00 67.06 143 LYS A N 1
ATOM 1113 C CA . LYS A 1 143 ? -2.981 -1.985 -12.308 1.00 67.06 143 LYS A CA 1
ATOM 1114 C C . LYS A 1 143 ? -1.896 -0.909 -12.216 1.00 67.06 143 LYS A C 1
ATOM 1116 O O . LYS A 1 143 ? -1.088 -0.778 -13.134 1.00 67.06 143 LYS A O 1
ATOM 1121 N N . TYR A 1 144 ? -1.892 -0.157 -11.120 1.00 74.12 144 TYR A N 1
ATOM 1122 C CA . TYR A 1 144 ? -0.902 0.877 -10.829 1.00 74.12 144 TYR A CA 1
ATOM 1123 C C . TYR A 1 144 ? 0.056 0.392 -9.743 1.00 74.12 144 TYR A C 1
ATOM 1125 O O . TYR A 1 144 ? -0.377 -0.156 -8.731 1.00 74.12 144 TYR A O 1
ATOM 1133 N N . SER A 1 145 ? 1.353 0.584 -9.964 1.00 83.56 145 SER A N 1
ATOM 1134 C CA . SER A 1 145 ? 2.385 0.401 -8.943 1.00 83.56 145 SER A CA 1
ATOM 1135 C C . SER A 1 145 ? 2.515 1.646 -8.060 1.00 83.56 145 SER A C 1
ATOM 1137 O O . SER A 1 145 ? 2.100 2.741 -8.449 1.00 83.56 145 SER A O 1
ATOM 1139 N N . ASN A 1 146 ? 3.182 1.521 -6.909 1.00 83.00 146 ASN A N 1
ATOM 1140 C CA . ASN A 1 146 ? 3.515 2.669 -6.056 1.00 83.00 146 ASN A CA 1
ATOM 1141 C C . ASN A 1 146 ? 4.269 3.758 -6.828 1.00 83.00 146 ASN A C 1
ATOM 1143 O O . ASN A 1 146 ? 4.020 4.944 -6.636 1.00 83.00 146 ASN A O 1
ATOM 1147 N N . ASN A 1 147 ? 5.152 3.369 -7.751 1.00 83.38 147 ASN A N 1
ATOM 1148 C CA . ASN A 1 147 ? 5.883 4.314 -8.591 1.00 83.38 147 ASN A CA 1
ATOM 1149 C C . ASN A 1 147 ? 4.975 5.017 -9.607 1.00 83.38 147 ASN A C 1
ATOM 1151 O O . ASN A 1 147 ? 5.201 6.186 -9.912 1.00 83.38 147 ASN A O 1
ATOM 1155 N N . ASP A 1 148 ? 3.925 4.354 -10.095 1.00 83.44 148 ASP A N 1
ATOM 1156 C CA . ASP A 1 148 ? 2.931 5.010 -10.946 1.00 83.44 148 ASP A CA 1
ATOM 1157 C C . ASP A 1 148 ? 2.123 6.044 -10.162 1.00 83.44 148 ASP A C 1
ATOM 1159 O O . ASP A 1 148 ? 1.883 7.141 -10.667 1.00 83.44 148 ASP A O 1
ATOM 1163 N N . PHE A 1 149 ? 1.748 5.732 -8.918 1.00 84.62 149 PHE A N 1
ATOM 1164 C CA . PHE A 1 149 ? 1.090 6.690 -8.031 1.00 84.62 149 PHE A CA 1
ATOM 1165 C C . PHE A 1 149 ? 1.999 7.873 -7.700 1.00 84.62 149 PHE A C 1
ATOM 1167 O O . PHE A 1 149 ? 1.553 9.003 -7.844 1.00 84.62 149 PHE A O 1
ATOM 1174 N N . LYS A 1 150 ? 3.283 7.647 -7.386 1.00 84.75 150 LYS A N 1
ATOM 1175 C CA . LYS A 1 150 ? 4.279 8.721 -7.180 1.00 84.75 150 LYS A CA 1
ATOM 1176 C C . LYS A 1 150 ? 4.448 9.616 -8.414 1.00 84.75 150 LYS A C 1
ATOM 1178 O O . LYS A 1 150 ? 4.721 10.795 -8.282 1.00 84.75 150 LYS A O 1
ATOM 1183 N N . ARG A 1 151 ? 4.304 9.080 -9.630 1.00 82.62 151 ARG A N 1
ATOM 1184 C CA . ARG A 1 151 ? 4.380 9.884 -10.866 1.00 82.62 151 ARG A CA 1
ATOM 1185 C C . ARG A 1 151 ? 3.101 10.670 -11.137 1.00 82.62 151 ARG A C 1
ATOM 1187 O O . ARG A 1 151 ? 3.151 11.730 -11.751 1.00 82.62 151 ARG A O 1
ATOM 1194 N N . LYS A 1 152 ? 1.951 10.111 -10.759 1.00 82.69 152 LYS A N 1
ATOM 1195 C CA . LYS A 1 152 ? 0.636 10.719 -10.999 1.00 82.69 152 LYS A CA 1
ATOM 1196 C C . LYS A 1 152 ? 0.264 11.750 -9.942 1.00 82.69 152 LYS A C 1
ATOM 1198 O O . LYS A 1 152 ? -0.304 12.782 -10.287 1.00 82.69 152 LYS A O 1
ATOM 1203 N N . LEU A 1 153 ? 0.576 11.469 -8.683 1.00 81.25 153 LEU A N 1
ATOM 1204 C CA . LEU A 1 153 ? 0.530 12.434 -7.600 1.00 81.25 153 LEU A CA 1
ATOM 1205 C C . LEU A 1 153 ? 1.733 13.349 -7.796 1.00 81.25 153 LEU A C 1
ATOM 1207 O O . LEU A 1 153 ? 2.869 12.932 -7.604 1.00 81.25 153 LEU A O 1
ATOM 1211 N N . LYS A 1 154 ? 1.500 14.569 -8.273 1.00 78.31 154 LYS A N 1
ATOM 1212 C CA . LYS A 1 154 ? 2.584 15.542 -8.414 1.00 78.31 154 LYS A CA 1
ATOM 1213 C C . LYS A 1 154 ? 3.176 15.851 -7.029 1.00 78.31 154 LYS A C 1
ATOM 1215 O O . LYS A 1 154 ? 2.403 15.850 -6.069 1.00 78.31 154 LYS A O 1
ATOM 1220 N N . PRO A 1 155 ? 4.482 16.144 -6.905 1.00 78.25 155 PRO A N 1
ATOM 1221 C CA . PRO A 1 155 ? 5.107 16.420 -5.611 1.00 78.25 155 PRO A CA 1
ATOM 1222 C C . PRO A 1 155 ? 4.449 17.556 -4.823 1.00 78.25 155 PRO A C 1
ATOM 1224 O O . PRO A 1 155 ? 4.453 17.526 -3.600 1.00 78.25 155 PRO A O 1
ATOM 1227 N N . GLU A 1 156 ? 3.849 18.525 -5.516 1.00 80.50 156 GLU A N 1
ATOM 1228 C CA . GLU A 1 156 ? 3.171 19.668 -4.898 1.00 80.50 156 GLU A CA 1
ATOM 1229 C C . GLU A 1 156 ? 1.752 19.334 -4.404 1.00 80.50 156 GLU A C 1
ATOM 1231 O O . GLU A 1 156 ? 1.064 20.198 -3.874 1.00 80.50 156 GLU A O 1
ATOM 1236 N N . SER A 1 157 ? 1.273 18.103 -4.611 1.00 83.75 157 SER A N 1
ATOM 1237 C CA . SER A 1 157 ? -0.041 17.671 -4.140 1.00 83.75 157 SER A CA 1
ATOM 1238 C C . SER A 1 157 ? -0.018 17.375 -2.644 1.00 83.75 157 SER A C 1
ATOM 1240 O O . SER A 1 157 ? 0.817 16.600 -2.175 1.00 83.75 157 SER A O 1
ATOM 1242 N N . ASP A 1 158 ? -1.042 17.849 -1.933 1.00 87.56 158 ASP A N 1
ATOM 1243 C CA . ASP A 1 158 ? -1.279 17.545 -0.513 1.00 87.56 158 ASP A CA 1
ATOM 1244 C C . ASP A 1 158 ? -1.390 16.040 -0.211 1.00 87.56 158 ASP A C 1
ATOM 1246 O O . ASP A 1 158 ? -1.267 15.620 0.935 1.00 87.56 158 ASP A O 1
ATOM 1250 N N . LEU A 1 159 ? -1.599 15.205 -1.235 1.00 89.31 159 LEU A N 1
ATOM 1251 C CA . LEU A 1 159 ? -1.701 13.751 -1.109 1.00 89.31 159 LEU A CA 1
ATOM 1252 C C . LEU A 1 159 ? -0.375 13.021 -1.361 1.00 89.31 159 LEU A C 1
ATOM 1254 O O . LEU A 1 159 ? -0.255 11.848 -1.011 1.00 89.31 159 LEU A O 1
ATOM 1258 N N . TYR A 1 160 ? 0.622 13.678 -1.962 1.00 89.00 160 TYR A N 1
ATOM 1259 C CA . TYR A 1 160 ? 1.877 13.035 -2.360 1.00 89.00 160 TYR A CA 1
ATOM 1260 C C . TYR A 1 160 ? 2.707 12.592 -1.155 1.00 89.00 160 TYR A C 1
ATOM 1262 O O . TYR A 1 160 ? 3.073 11.419 -1.045 1.00 89.00 160 TYR A O 1
ATOM 1270 N N . HIS A 1 161 ? 2.979 13.511 -0.226 1.00 92.38 161 HIS A N 1
ATOM 1271 C CA . HIS A 1 161 ? 3.774 13.213 0.964 1.00 92.38 161 HIS A CA 1
ATOM 1272 C C . HIS A 1 161 ? 3.108 12.172 1.883 1.00 92.38 161 HIS A C 1
ATOM 1274 O O . HIS A 1 161 ? 3.786 11.202 2.241 1.00 92.38 161 HIS A O 1
ATOM 1280 N N . PRO A 1 162 ? 1.802 12.283 2.203 1.00 93.06 162 PRO A N 1
ATOM 1281 C CA . PRO A 1 162 ? 1.090 11.258 2.9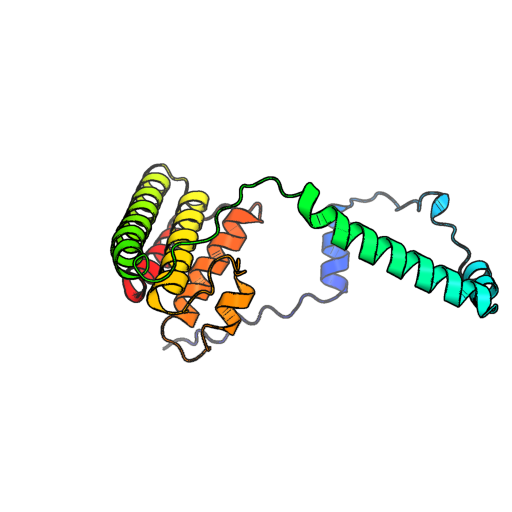66 1.00 93.06 162 PRO A CA 1
ATOM 1282 C C . PRO A 1 162 ? 1.100 9.887 2.281 1.00 93.06 162 PRO A C 1
ATOM 1284 O O . PRO A 1 162 ? 1.370 8.875 2.929 1.00 93.06 162 PRO A O 1
ATOM 1287 N N . PHE A 1 163 ? 0.886 9.840 0.960 1.00 93.25 163 PHE A N 1
ATOM 1288 C CA . PHE A 1 163 ? 0.944 8.588 0.205 1.00 93.25 163 PHE A CA 1
ATOM 1289 C C . PHE A 1 163 ? 2.327 7.936 0.286 1.00 93.25 163 PHE A C 1
ATOM 1291 O O . PHE A 1 163 ? 2.424 6.739 0.547 1.00 93.25 163 PHE A O 1
ATOM 1298 N N . ILE A 1 164 ? 3.405 8.705 0.095 1.00 93.50 164 ILE A N 1
ATOM 1299 C CA . ILE A 1 164 ? 4.770 8.169 0.168 1.00 93.50 164 ILE A CA 1
ATOM 1300 C C . ILE A 1 164 ? 5.086 7.617 1.552 1.00 93.50 164 ILE A C 1
ATOM 1302 O O . ILE A 1 164 ? 5.717 6.564 1.638 1.00 93.50 164 ILE A O 1
ATOM 1306 N N . LEU A 1 165 ? 4.665 8.301 2.617 1.00 94.38 165 LEU A N 1
ATOM 1307 C CA . LEU A 1 165 ? 4.891 7.838 3.983 1.00 94.38 165 LEU A CA 1
ATOM 1308 C C . LEU A 1 165 ? 4.256 6.459 4.205 1.00 94.38 165 LEU A C 1
ATOM 1310 O O . LEU A 1 165 ? 4.942 5.520 4.609 1.00 94.38 165 LEU A O 1
ATOM 1314 N N . ILE A 1 166 ? 2.968 6.331 3.878 1.00 92.50 166 ILE A N 1
ATOM 1315 C CA . ILE A 1 166 ? 2.210 5.085 4.039 1.00 92.50 166 ILE A CA 1
ATOM 1316 C C . ILE A 1 166 ? 2.788 3.983 3.137 1.00 92.50 166 ILE A C 1
ATOM 1318 O O . ILE A 1 166 ? 3.017 2.863 3.593 1.00 92.50 166 ILE A O 1
ATOM 1322 N N . ALA A 1 167 ? 3.088 4.301 1.873 1.00 92.31 167 ALA A N 1
ATOM 1323 C CA . ALA A 1 167 ? 3.664 3.354 0.921 1.00 92.31 167 ALA A CA 1
ATOM 1324 C C . ALA A 1 167 ? 5.036 2.842 1.363 1.00 92.31 167 ALA A C 1
ATOM 1326 O O . ALA A 1 167 ? 5.316 1.656 1.216 1.00 92.31 167 ALA A O 1
ATOM 1327 N N . ARG A 1 168 ? 5.873 3.701 1.950 1.00 91.31 168 ARG A N 1
ATOM 1328 C CA . ARG A 1 168 ? 7.193 3.307 2.446 1.00 91.31 168 ARG A CA 1
ATOM 1329 C C . ARG A 1 168 ? 7.086 2.301 3.586 1.00 91.31 168 ARG A C 1
ATOM 1331 O O . ARG A 1 168 ? 7.766 1.283 3.546 1.00 91.31 168 ARG A O 1
ATOM 1338 N N . TYR A 1 169 ? 6.240 2.550 4.584 1.00 90.69 169 TYR A N 1
ATOM 1339 C CA . TYR A 1 169 ? 6.069 1.586 5.673 1.00 90.69 169 TYR A CA 1
ATOM 1340 C C . TYR A 1 169 ? 5.426 0.283 5.191 1.00 90.69 169 TYR A C 1
ATOM 1342 O O . TYR A 1 169 ? 5.833 -0.788 5.627 1.00 90.69 169 TYR A O 1
ATOM 1350 N N . ALA A 1 170 ? 4.499 0.346 4.234 1.00 89.38 170 ALA A N 1
ATOM 1351 C CA . ALA A 1 170 ? 3.936 -0.855 3.625 1.00 89.38 170 ALA A CA 1
ATOM 1352 C C . ALA A 1 170 ? 4.975 -1.654 2.821 1.00 89.38 170 ALA A C 1
ATOM 1354 O O . ALA A 1 170 ? 4.953 -2.881 2.849 1.00 89.38 170 ALA A O 1
ATOM 1355 N N . GLU A 1 171 ? 5.907 -0.984 2.137 1.00 86.94 171 GLU A N 1
ATOM 1356 C CA . GLU A 1 171 ? 7.036 -1.635 1.463 1.00 86.94 171 GLU A CA 1
ATOM 1357 C C . GLU A 1 171 ? 7.958 -2.332 2.478 1.00 86.94 171 GLU A C 1
ATOM 1359 O O . GLU A 1 171 ? 8.348 -3.476 2.255 1.00 86.94 171 GLU A O 1
ATOM 1364 N N . ILE A 1 172 ? 8.250 -1.698 3.621 1.00 81.94 172 ILE A N 1
ATOM 1365 C CA . ILE A 1 172 ? 9.034 -2.316 4.704 1.00 81.94 172 ILE A CA 1
ATOM 1366 C C . ILE A 1 172 ? 8.303 -3.547 5.261 1.00 81.94 172 ILE A C 1
ATOM 1368 O O . ILE A 1 172 ? 8.906 -4.615 5.338 1.00 81.94 172 ILE A O 1
ATOM 1372 N N . ALA A 1 173 ? 7.010 -3.438 5.575 1.00 82.88 173 ALA A N 1
ATOM 1373 C CA . ALA A 1 173 ? 6.209 -4.563 6.069 1.00 82.88 173 ALA A CA 1
ATOM 1374 C C . ALA A 1 173 ? 6.073 -5.709 5.057 1.00 82.88 173 ALA A C 1
ATOM 1376 O O . ALA A 1 173 ? 5.996 -6.868 5.450 1.00 82.88 173 ALA A O 1
ATOM 1377 N N . GLY A 1 174 ? 5.993 -5.396 3.762 1.00 77.81 174 GLY A N 1
ATOM 1378 C CA . GLY A 1 174 ? 5.750 -6.391 2.718 1.00 77.81 174 GLY A CA 1
ATOM 1379 C C . GLY A 1 174 ? 7.008 -7.068 2.176 1.00 77.81 174 GLY A C 1
ATOM 1380 O O . GLY A 1 174 ? 6.914 -8.184 1.670 1.00 77.81 174 GLY A O 1
ATOM 1381 N N . PHE A 1 175 ? 8.166 -6.402 2.239 1.00 78.50 175 PHE A N 1
ATOM 1382 C CA . PHE A 1 175 ? 9.382 -6.844 1.543 1.00 78.50 175 PHE A CA 1
ATOM 1383 C C . PHE A 1 175 ? 10.638 -6.901 2.418 1.00 78.50 175 PHE A C 1
ATOM 1385 O O . PHE A 1 175 ? 11.704 -7.242 1.908 1.00 78.50 175 PHE A O 1
ATOM 1392 N N . SER A 1 176 ? 10.551 -6.569 3.707 1.00 75.44 176 SER A N 1
ATOM 1393 C CA . SER A 1 176 ? 11.689 -6.651 4.625 1.00 75.44 176 SER A CA 1
ATOM 1394 C C . SER A 1 176 ? 11.382 -7.536 5.831 1.00 75.44 176 SER A C 1
ATOM 1396 O O . SER A 1 176 ? 10.227 -7.736 6.190 1.00 75.44 176 SER A O 1
ATOM 1398 N N . ASN A 1 177 ? 12.437 -8.009 6.495 1.00 78.06 177 ASN A N 1
ATOM 1399 C CA . ASN A 1 177 ? 12.335 -8.735 7.765 1.00 78.06 177 ASN A CA 1
ATOM 1400 C C . ASN A 1 177 ? 12.267 -7.789 8.981 1.00 78.06 177 ASN A C 1
ATOM 1402 O O . ASN A 1 177 ? 12.423 -8.234 10.116 1.00 78.06 177 ASN A O 1
ATOM 1406 N N . ILE A 1 178 ? 12.112 -6.480 8.758 1.00 79.50 178 ILE A N 1
ATOM 1407 C CA . ILE A 1 178 ? 12.055 -5.484 9.828 1.00 79.50 178 ILE A CA 1
ATOM 1408 C C . ILE A 1 178 ? 10.648 -5.487 10.419 1.00 79.50 178 ILE A C 1
ATOM 1410 O O . ILE A 1 178 ? 9.674 -5.179 9.732 1.00 79.50 178 ILE A O 1
ATOM 1414 N N . THR A 1 179 ? 10.550 -5.777 11.714 1.00 84.25 179 THR A N 1
ATOM 1415 C CA . THR A 1 179 ? 9.299 -5.638 12.460 1.00 84.25 179 THR A CA 1
ATOM 1416 C C . THR A 1 179 ? 8.979 -4.160 12.657 1.00 84.25 179 THR A C 1
ATOM 1418 O O . THR A 1 179 ? 9.770 -3.420 13.240 1.00 84.25 179 THR A O 1
ATOM 1421 N N . LEU A 1 180 ? 7.814 -3.730 12.177 1.00 82.81 180 LEU A N 1
ATOM 1422 C CA . LEU A 1 180 ? 7.314 -2.375 12.401 1.00 82.81 180 LEU A CA 1
ATOM 1423 C C . LEU A 1 180 ? 6.708 -2.266 13.800 1.00 82.81 180 LEU A C 1
ATOM 1425 O O . LEU A 1 180 ? 5.981 -3.159 14.235 1.00 82.81 180 LEU A O 1
ATOM 1429 N N . SER A 1 181 ? 7.003 -1.172 14.497 1.00 93.06 181 SER A N 1
ATOM 1430 C CA . SER A 1 181 ? 6.450 -0.896 15.817 1.00 93.06 181 SER A CA 1
ATOM 1431 C C . SER A 1 181 ? 5.116 -0.154 15.717 1.00 93.06 181 SER A C 1
ATOM 1433 O O . SER A 1 181 ? 4.703 0.337 14.661 1.00 93.06 181 SER A O 1
ATOM 1435 N N . GLN A 1 182 ? 4.455 -0.032 16.865 1.00 92.62 182 GLN A N 1
ATOM 1436 C CA . GLN A 1 182 ? 3.240 0.758 17.015 1.00 92.62 182 GLN A CA 1
ATOM 1437 C C . GLN A 1 182 ? 3.433 2.213 16.566 1.00 92.62 182 GLN A C 1
ATOM 1439 O O . GLN A 1 182 ? 2.533 2.796 15.973 1.00 92.62 182 GLN A O 1
ATOM 1444 N N . TRP A 1 183 ? 4.615 2.794 16.783 1.00 95.31 183 TRP A N 1
ATOM 1445 C CA . TRP A 1 183 ? 4.876 4.183 16.414 1.00 95.31 183 TRP A CA 1
ATOM 1446 C C . TRP A 1 183 ? 4.879 4.402 14.894 1.00 95.31 183 TRP A C 1
ATOM 1448 O O . TRP A 1 183 ? 4.366 5.418 14.420 1.00 95.31 183 TRP A O 1
ATOM 1458 N N . GLU A 1 184 ? 5.418 3.461 14.105 1.00 93.19 184 GLU A N 1
ATOM 1459 C CA . GLU A 1 184 ? 5.315 3.534 12.642 1.00 93.19 184 GLU A CA 1
ATOM 1460 C C . GLU A 1 184 ? 3.863 3.397 12.178 1.00 93.19 184 GLU A C 1
ATOM 1462 O O . GLU A 1 184 ? 3.445 4.105 11.257 1.00 93.19 184 GLU A O 1
ATOM 1467 N N . PHE A 1 185 ? 3.087 2.527 12.831 1.00 94.12 185 PHE A N 1
ATOM 1468 C CA . PHE A 1 185 ? 1.662 2.392 12.550 1.00 94.12 185 PHE A CA 1
ATOM 1469 C C . PHE A 1 185 ? 0.897 3.677 12.871 1.00 94.12 185 PHE A C 1
ATOM 1471 O O . PHE A 1 185 ? 0.172 4.163 12.008 1.00 94.12 185 PHE A O 1
ATOM 1478 N N . ASP A 1 186 ? 1.101 4.273 14.046 1.00 95.56 186 ASP A N 1
ATOM 1479 C CA . ASP A 1 186 ? 0.422 5.504 14.459 1.00 95.56 186 ASP A CA 1
ATOM 1480 C C . ASP A 1 186 ? 0.717 6.657 13.493 1.00 95.56 186 ASP A C 1
ATOM 1482 O O . ASP A 1 186 ? -0.185 7.406 13.119 1.00 95.56 186 ASP A O 1
ATOM 1486 N N . LYS A 1 187 ? 1.956 6.755 12.996 1.00 95.81 187 LYS A N 1
ATOM 1487 C CA . LYS A 1 187 ? 2.319 7.720 11.949 1.00 95.81 187 LYS A CA 1
ATOM 1488 C C . LYS A 1 187 ? 1.597 7.477 10.629 1.00 95.81 187 LYS A C 1
ATOM 1490 O O . LYS A 1 187 ? 1.119 8.427 10.009 1.00 95.81 187 LYS A O 1
ATOM 1495 N N . ALA A 1 188 ? 1.546 6.228 10.169 1.00 93.88 188 ALA A N 1
ATOM 1496 C CA . ALA A 1 188 ? 0.829 5.882 8.946 1.00 93.88 188 ALA A CA 1
ATOM 1497 C C . ALA A 1 188 ? -0.683 6.123 9.099 1.00 93.88 188 ALA A C 1
ATOM 1499 O O . ALA A 1 188 ? -1.335 6.599 8.169 1.00 93.88 188 ALA A O 1
ATOM 1500 N N . LEU A 1 189 ? -1.226 5.839 10.283 1.00 95.44 189 LEU A N 1
ATOM 1501 C CA . LEU A 1 189 ? -2.626 6.029 10.631 1.00 95.44 189 LEU A CA 1
ATOM 1502 C C . LEU A 1 189 ? -3.010 7.511 10.678 1.00 95.44 189 LEU A C 1
ATOM 1504 O O . LEU A 1 189 ? -4.057 7.877 10.147 1.00 95.44 189 LEU A O 1
ATOM 1508 N N . ASP A 1 190 ? -2.180 8.356 11.285 1.00 96.31 190 ASP A N 1
ATOM 1509 C CA . ASP A 1 190 ? -2.399 9.802 11.363 1.00 96.31 190 ASP A CA 1
ATOM 1510 C C . ASP A 1 190 ? -2.392 10.449 9.970 1.00 96.31 190 ASP A C 1
ATOM 1512 O O . ASP A 1 190 ? -3.318 11.177 9.600 1.00 96.31 190 ASP A O 1
ATOM 1516 N N . ALA A 1 191 ? -1.417 10.074 9.136 1.00 94.00 191 ALA A N 1
ATOM 1517 C CA . ALA A 1 191 ? -1.371 10.496 7.740 1.00 94.00 191 ALA A CA 1
ATOM 1518 C C . ALA A 1 191 ? -2.593 10.005 6.946 1.00 94.00 191 ALA A C 1
ATOM 1520 O O . ALA A 1 191 ? -3.121 10.738 6.109 1.00 94.00 191 ALA A O 1
ATOM 1521 N N . PHE A 1 192 ? -3.070 8.785 7.215 1.00 93.12 192 PHE A N 1
ATOM 1522 C CA . PHE A 1 192 ? -4.273 8.261 6.576 1.00 93.12 192 PHE A CA 1
ATOM 1523 C C . PHE A 1 192 ? -5.516 9.076 6.958 1.00 93.12 192 PHE A C 1
ATOM 1525 O O . PHE A 1 192 ? -6.239 9.548 6.083 1.00 93.12 192 PHE A O 1
ATOM 1532 N N . LYS A 1 193 ? -5.742 9.274 8.261 1.00 92.88 193 LYS A N 1
ATOM 1533 C CA . LYS A 1 193 ? -6.911 9.987 8.794 1.00 92.88 193 LYS A CA 1
ATOM 1534 C C . LYS A 1 193 ? -6.972 11.442 8.350 1.00 92.88 193 LYS A C 1
ATOM 1536 O O . LYS A 1 193 ? -8.056 11.933 8.073 1.00 92.88 193 LYS A O 1
ATOM 1541 N N . THR A 1 194 ? -5.828 12.115 8.283 1.00 92.56 194 THR A N 1
ATOM 1542 C CA . THR A 1 194 ? -5.772 13.546 7.958 1.00 92.56 194 THR A CA 1
ATOM 1543 C C . THR A 1 194 ? -6.048 13.824 6.478 1.00 92.56 194 THR A C 1
ATOM 1545 O O . THR A 1 194 ? -6.557 14.890 6.142 1.00 92.56 194 THR A O 1
ATOM 1548 N N . HIS A 1 195 ? -5.717 12.884 5.584 1.00 90.06 195 HIS A N 1
ATOM 1549 C CA . HIS A 1 195 ? -5.679 13.156 4.141 1.00 90.06 195 HIS A CA 1
ATOM 1550 C C . HIS A 1 195 ? -6.575 12.254 3.275 1.00 90.06 195 HIS A C 1
ATOM 1552 O O . HIS A 1 195 ? -6.792 12.577 2.105 1.00 90.06 195 HIS A O 1
ATOM 1558 N N . PHE A 1 196 ? -7.070 11.126 3.797 1.00 85.19 196 PHE A N 1
ATOM 1559 C CA . PHE A 1 196 ? -7.777 10.107 3.002 1.00 85.19 196 PHE A CA 1
ATOM 1560 C C . PHE A 1 196 ? -9.121 9.646 3.596 1.00 85.19 196 PHE A C 1
ATOM 1562 O O . PHE A 1 196 ? -9.786 8.801 2.988 1.00 85.19 196 PHE A O 1
ATOM 1569 N N . LEU A 1 197 ? -9.528 10.195 4.745 1.00 82.69 197 LEU A N 1
ATOM 1570 C CA . LEU A 1 197 ? -10.877 10.079 5.316 1.00 82.69 197 LEU A CA 1
ATOM 1571 C C . LEU A 1 197 ? -11.587 11.431 5.244 1.00 82.69 197 LEU A C 1
ATOM 1573 O O . LEU A 1 197 ? -12.805 11.408 4.959 1.00 82.69 197 LEU A O 1
#